Protein AF-A0AAE3RAA0-F1 (afdb_monomer_lite)

Secondary structure (DSSP, 8-state):
-PPP-PPP-GGG--TT-EEEESS-SSEEEEEEE-SSEEEEEEEETTTTEETT--TTS-EE-EEEEHHHHHHTEEEEE--PPPHHHHHHH-TTS-SEEEEESS----S----HHHHHT-GGGTT-TTTTSEEE-SSEEEEE-B-TTS-B---EEEE-TTSS-EEHHHHHHHHHHHHHTT--SPPPS-EEEEEEEEETTEEEEEEESSS-SS--SPP-

Sequence (216 aa):
MNKPVETVTLQTLELGGIYKTIYDSRPYRVLAFDEIEVLCDCSNTSLSYWKFVNPRARYYYYRMPTALFLDNVTFLKSQPLSETESNMYMPQLPLRACRHPTWTWTSETYSFNDILNHPALLDVKEAKTLVLPVPEIVIYPYGPKRGLRKPVTVQALDNKGFSWIELLWQAHLVQAAHIHQPQSPGVGIYRLGSEKRKASYYIEGYYDRAGFIPKE

Radius of gyration: 18.75 Å; chains: 1; bounding box: 52×34×55 Å

pLDDT: mean 89.69, std 10.29, range [40.56, 98.31]

Organism: NCBI:txid3048010

Foldseek 3Di:
DDDPQDQDDPVNDDQQWWKQFPPDRFIWGFHADDQQKTWTWTDDVVPRDTPPPDLAAWDWTDMDGRVNRRVTIGTDDHDHQDPVSCLSSVRVADQKALKDQADWQALDADDLVRLVPDPVCVPVPQQQPFRFQAQKAWEWEAAPVRDTDDIDIDGDPVSGGDGRNRVVNVNSVVHSVRDPDTGHGAKIWGFTTHHRSHTYIYIDGSADPVRSDDDD

Structure (mmCIF, N/CA/C/O backbone):
data_AF-A0AAE3RAA0-F1
#
_entry.id   AF-A0AAE3RAA0-F1
#
loop_
_atom_site.grou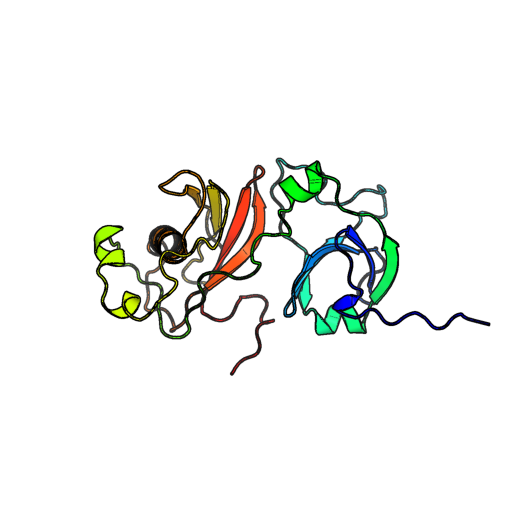p_PDB
_atom_site.id
_atom_site.type_symbol
_atom_site.label_atom_id
_atom_site.label_alt_id
_atom_site.label_comp_id
_atom_site.label_asym_id
_atom_site.label_entity_id
_atom_site.label_seq_id
_atom_site.pdbx_PDB_ins_code
_atom_site.Cartn_x
_atom_site.Cartn_y
_atom_site.Cartn_z
_atom_site.occupancy
_atom_site.B_iso_or_equiv
_atom_site.auth_seq_id
_atom_site.auth_comp_id
_atom_site.auth_asym_id
_atom_site.auth_atom_id
_atom_site.pdbx_PDB_model_num
ATOM 1 N N . MET A 1 1 ? -33.182 -12.279 25.545 1.00 40.56 1 MET A N 1
ATOM 2 C CA . MET A 1 1 ? -33.344 -12.080 24.089 1.00 40.56 1 MET A CA 1
ATOM 3 C C . MET A 1 1 ? -32.032 -11.531 23.560 1.00 40.56 1 MET A C 1
ATOM 5 O O . MET A 1 1 ? -31.651 -10.443 23.973 1.00 40.56 1 MET A O 1
ATOM 9 N N . ASN A 1 2 ? -31.304 -12.295 22.745 1.00 46.69 2 ASN A N 1
ATOM 10 C CA . ASN A 1 2 ? -30.091 -11.790 22.102 1.00 46.69 2 ASN A CA 1
ATOM 11 C C . ASN A 1 2 ? -30.523 -10.815 21.006 1.00 46.69 2 ASN A C 1
ATOM 13 O O . ASN A 1 2 ? -31.319 -11.190 20.146 1.00 46.69 2 ASN A O 1
ATOM 17 N N . LYS A 1 3 ? -30.047 -9.566 21.064 1.00 40.78 3 LYS A N 1
ATOM 18 C CA . LYS A 1 3 ? -30.185 -8.647 19.929 1.00 40.78 3 LYS A CA 1
ATOM 19 C C . LYS A 1 3 ? -29.582 -9.335 18.695 1.00 40.78 3 LYS A C 1
ATOM 21 O O . LYS A 1 3 ? -28.540 -9.979 18.851 1.00 40.78 3 LYS A O 1
ATOM 26 N N . PRO A 1 4 ? -30.212 -9.240 17.512 1.00 53.44 4 PRO A N 1
ATOM 27 C CA . PRO A 1 4 ? -29.582 -9.710 16.287 1.00 53.44 4 PRO A CA 1
ATOM 28 C C . PRO A 1 4 ? -28.210 -9.043 16.179 1.00 53.44 4 PRO A C 1
ATOM 30 O O . PRO A 1 4 ? -28.094 -7.830 16.359 1.00 53.44 4 PRO A O 1
ATOM 33 N N . VAL A 1 5 ? -27.170 -9.855 15.989 1.00 66.56 5 VAL A N 1
ATOM 34 C CA . VAL A 1 5 ? -25.828 -9.344 15.718 1.00 66.56 5 VAL A CA 1
ATOM 35 C C . VAL A 1 5 ? -25.927 -8.639 14.377 1.00 66.56 5 VAL A C 1
ATOM 37 O O . VAL A 1 5 ? -26.253 -9.267 13.373 1.00 66.56 5 VAL A O 1
ATOM 40 N N . GLU A 1 6 ? -25.745 -7.326 14.390 1.00 74.81 6 GLU A N 1
ATOM 41 C CA . GLU A 1 6 ? -25.807 -6.513 13.186 1.00 74.81 6 GLU A CA 1
ATOM 42 C C . GLU A 1 6 ? -24.720 -6.988 12.218 1.00 74.81 6 GLU A C 1
ATOM 44 O O . GLU A 1 6 ? -23.539 -7.058 12.571 1.00 74.81 6 GLU A O 1
ATOM 49 N N . THR A 1 7 ? -25.135 -7.406 11.023 1.00 87.00 7 THR A N 1
ATOM 50 C CA . THR A 1 7 ? -24.221 -7.888 9.990 1.00 87.00 7 THR A CA 1
ATOM 51 C C . THR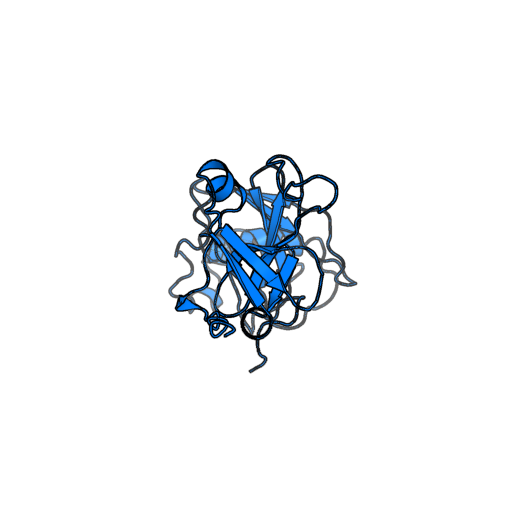 A 1 7 ? -23.388 -6.719 9.483 1.00 87.00 7 THR A C 1
ATOM 53 O O . THR A 1 7 ? -23.933 -5.721 9.014 1.00 87.00 7 THR A O 1
ATOM 56 N N . VAL A 1 8 ? -22.063 -6.841 9.562 1.00 92.00 8 VAL A N 1
ATOM 57 C CA . VAL A 1 8 ? -21.148 -5.824 9.039 1.00 92.00 8 VAL A CA 1
ATOM 58 C C . VAL A 1 8 ? -21.067 -5.977 7.521 1.00 92.00 8 VAL A C 1
ATOM 60 O O . VAL A 1 8 ? -20.770 -7.051 7.010 1.00 92.00 8 VAL A O 1
ATOM 63 N N . THR A 1 9 ? -21.317 -4.892 6.799 1.00 95.00 9 THR A N 1
ATOM 64 C CA . THR A 1 9 ? -21.176 -4.784 5.341 1.00 95.00 9 THR A CA 1
ATOM 65 C C . THR A 1 9 ? -20.036 -3.830 4.989 1.00 95.00 9 THR A C 1
ATOM 67 O O . THR A 1 9 ? -19.509 -3.145 5.865 1.00 95.00 9 THR A O 1
ATOM 70 N N . LEU A 1 10 ? -19.670 -3.731 3.707 1.00 94.81 10 LEU A N 1
ATOM 71 C CA . LEU A 1 10 ? -18.662 -2.764 3.260 1.00 94.81 10 LEU A CA 1
ATOM 72 C C . LEU A 1 10 ? -19.083 -1.314 3.564 1.00 94.81 10 LEU A C 1
ATOM 74 O O . LEU A 1 10 ? -18.248 -0.495 3.927 1.00 94.81 10 LEU A O 1
ATOM 78 N N . GLN A 1 11 ? -20.379 -1.005 3.464 1.00 94.88 11 GLN A N 1
ATOM 79 C CA . GLN A 1 11 ? -20.933 0.328 3.723 1.00 94.88 11 GLN A CA 1
ATOM 80 C C . GLN A 1 11 ? -20.929 0.694 5.212 1.00 94.88 11 GLN A C 1
ATOM 82 O O . GLN A 1 11 ? -20.919 1.874 5.550 1.00 94.88 11 GLN A O 1
ATOM 87 N N . THR A 1 12 ? -20.947 -0.307 6.093 1.00 95.19 12 THR A N 1
ATOM 88 C CA . THR A 1 12 ? -20.935 -0.126 7.552 1.00 95.19 12 THR A CA 1
ATOM 89 C C . THR A 1 12 ? -19.566 -0.437 8.167 1.00 95.19 12 THR A C 1
ATOM 91 O O . THR A 1 12 ? -19.434 -0.471 9.390 1.00 95.19 12 THR A O 1
ATOM 94 N N . LEU A 1 13 ? -18.552 -0.736 7.349 1.00 96.56 13 LEU A N 1
ATOM 95 C CA . LEU A 1 13 ? -17.184 -0.957 7.803 1.00 96.56 13 LEU A CA 1
ATOM 96 C C . LEU A 1 13 ? -16.543 0.397 8.136 1.00 96.56 13 LEU A C 1
ATOM 98 O O . LEU A 1 13 ? -16.548 1.315 7.320 1.00 96.56 13 LEU A O 1
ATOM 102 N N . GLU A 1 14 ? -15.987 0.530 9.339 1.00 96.44 14 GLU A N 1
ATOM 103 C CA . GLU A 1 14 ? -15.478 1.808 9.844 1.00 96.44 14 GLU A CA 1
ATOM 104 C C . GLU A 1 14 ? -13.947 1.834 9.893 1.00 96.44 14 GLU A C 1
ATOM 106 O O . GLU A 1 14 ? -13.312 0.944 10.466 1.00 96.44 14 GLU A O 1
ATOM 111 N N . LEU A 1 15 ? -13.337 2.915 9.391 1.00 97.06 15 LEU A N 1
ATOM 112 C CA . LEU A 1 15 ? -11.928 3.208 9.667 1.00 97.06 15 LEU A CA 1
ATOM 113 C C . LEU A 1 15 ? -11.728 3.455 11.168 1.00 97.06 15 LEU A C 1
ATOM 115 O O . LEU A 1 15 ? -12.366 4.315 11.771 1.00 97.06 15 LEU A O 1
ATOM 119 N N . GLY A 1 16 ? -10.816 2.700 11.779 1.00 96.12 16 GLY A N 1
ATOM 120 C CA . GLY A 1 16 ? -10.611 2.681 13.225 1.00 96.12 16 GLY A CA 1
ATOM 121 C C . GLY A 1 16 ? -11.627 1.828 13.996 1.00 96.12 16 GLY A C 1
ATOM 122 O O . GLY A 1 16 ? -11.476 1.661 15.207 1.00 96.12 16 GLY A O 1
ATOM 123 N N . GLY A 1 17 ? -12.628 1.245 13.330 1.00 96.62 17 GLY A N 1
ATOM 124 C CA . GLY A 1 17 ? -13.561 0.312 13.952 1.00 96.62 17 GLY A CA 1
ATOM 125 C C . GLY A 1 17 ? -12.833 -0.901 14.533 1.00 96.62 17 GLY A C 1
ATOM 126 O O . GLY A 1 17 ? -11.859 -1.397 13.953 1.00 96.62 17 GLY A O 1
ATOM 127 N N . ILE A 1 18 ? -13.288 -1.367 15.698 1.00 95.81 18 ILE A N 1
ATOM 128 C CA . ILE A 1 18 ? -12.727 -2.535 16.377 1.00 95.81 18 ILE A CA 1
ATOM 129 C C . ILE A 1 18 ? -13.681 -3.710 16.238 1.00 95.81 18 ILE A C 1
ATOM 131 O O . ILE A 1 18 ? -14.842 -3.633 16.644 1.00 95.81 18 ILE A O 1
ATOM 135 N N . TYR A 1 19 ? -13.151 -4.823 15.745 1.00 95.38 19 TYR A N 1
ATOM 136 C CA . TYR A 1 19 ? -13.902 -6.022 15.412 1.00 95.38 19 TYR A CA 1
ATOM 137 C C . TYR A 1 19 ? -13.301 -7.244 16.099 1.00 95.38 19 TYR A C 1
ATOM 139 O O . TYR A 1 19 ? -12.083 -7.375 16.233 1.00 95.38 19 TYR A O 1
ATOM 147 N N . LYS A 1 20 ? -14.158 -8.169 16.520 1.00 94.56 20 LYS A N 1
ATOM 148 C CA . LYS A 1 20 ? -13.750 -9.529 16.874 1.00 94.56 20 LYS A CA 1
ATOM 149 C C . LYS A 1 20 ? -13.903 -10.403 15.639 1.00 94.56 20 LYS A C 1
ATOM 151 O O . LYS A 1 20 ? -14.963 -10.372 15.025 1.00 94.56 20 LYS A O 1
ATOM 156 N N . THR A 1 21 ? -12.871 -11.167 15.299 1.00 92.00 21 THR A N 1
ATOM 157 C CA . THR A 1 21 ? -12.939 -12.173 14.228 1.00 92.00 21 THR A CA 1
ATOM 158 C C . THR A 1 21 ? -13.144 -13.560 14.837 1.00 92.00 21 THR A C 1
ATOM 160 O O . THR A 1 21 ? -12.920 -13.752 16.035 1.00 92.00 21 THR A O 1
ATOM 163 N N . ILE A 1 22 ? -13.532 -14.546 14.027 1.00 92.12 22 ILE A N 1
ATOM 164 C CA . ILE A 1 22 ? -13.550 -15.953 14.466 1.00 92.12 22 ILE A CA 1
ATOM 165 C C . ILE A 1 22 ? -12.156 -16.605 14.468 1.00 92.12 22 ILE A C 1
ATOM 167 O O . ILE A 1 22 ? -11.979 -17.666 15.060 1.00 92.12 22 ILE A O 1
ATOM 171 N N . TYR A 1 23 ? -11.175 -15.998 13.792 1.00 87.19 23 TYR A N 1
ATOM 172 C CA . TYR A 1 23 ? -9.863 -16.602 13.529 1.00 87.19 23 TYR A CA 1
ATOM 173 C C . TYR A 1 23 ? -8.870 -16.432 14.678 1.00 87.19 23 TYR A C 1
ATOM 175 O O . TYR A 1 23 ? -7.917 -17.198 14.802 1.00 87.19 23 TYR A O 1
ATOM 183 N N . ASP A 1 24 ? -9.069 -15.408 15.501 1.00 87.88 24 ASP A N 1
ATOM 184 C CA . ASP A 1 24 ? -8.192 -15.065 16.611 1.00 87.88 24 ASP A CA 1
ATOM 185 C C . ASP A 1 24 ? -9.036 -14.422 17.718 1.00 87.88 24 ASP A C 1
ATOM 187 O O . ASP A 1 24 ? -9.975 -13.666 17.464 1.00 87.88 24 ASP A O 1
ATOM 191 N N . SER A 1 25 ? -8.722 -14.748 18.971 1.00 88.19 25 SER A N 1
ATOM 192 C CA . SER A 1 25 ? -9.455 -14.247 20.135 1.00 88.19 25 SER A CA 1
ATOM 193 C C . SER A 1 25 ? -9.230 -12.753 20.391 1.00 88.19 25 SER A C 1
ATOM 195 O O . SER A 1 25 ? -10.013 -12.131 21.116 1.00 88.19 25 SER A O 1
ATOM 197 N N . ARG A 1 26 ? -8.175 -12.173 19.811 1.00 91.75 26 ARG A N 1
ATOM 198 C CA . ARG A 1 26 ? -7.805 -10.766 19.953 1.00 91.75 26 ARG A CA 1
ATOM 199 C C . ARG A 1 26 ? -8.634 -9.888 19.005 1.00 91.75 26 ARG A C 1
ATOM 201 O O . ARG A 1 26 ? -8.909 -10.284 17.873 1.00 91.75 26 ARG A O 1
ATOM 208 N N . PRO A 1 27 ? -9.019 -8.675 19.431 1.00 93.19 27 PRO A N 1
ATOM 209 C CA . PRO A 1 27 ? -9.691 -7.728 18.554 1.00 93.19 27 PRO A CA 1
ATOM 210 C C . PRO A 1 27 ? -8.747 -7.148 17.492 1.00 93.19 27 PRO A C 1
ATOM 212 O O . PRO A 1 27 ? -7.565 -6.890 17.748 1.00 93.19 27 PRO A O 1
ATOM 215 N N . TYR A 1 28 ? -9.315 -6.875 16.321 1.00 94.69 28 TYR A N 1
ATOM 216 C CA . TYR A 1 28 ? -8.669 -6.227 15.187 1.00 94.69 28 TYR A CA 1
ATOM 217 C C . TYR A 1 28 ? -9.196 -4.809 15.032 1.00 94.69 28 TYR A C 1
ATOM 219 O O . TYR A 1 28 ? -10.398 -4.582 15.161 1.00 94.69 28 TYR A O 1
ATOM 227 N N . ARG A 1 29 ? -8.310 -3.865 14.727 1.00 95.56 29 ARG A N 1
ATOM 228 C CA . ARG A 1 29 ? -8.680 -2.499 14.352 1.00 95.56 29 ARG A CA 1
ATOM 229 C C . ARG A 1 29 ? -8.443 -2.310 12.869 1.00 95.56 29 ARG A C 1
ATOM 231 O O . ARG A 1 29 ? -7.332 -2.546 12.397 1.00 95.56 29 ARG A O 1
ATOM 238 N N . VAL A 1 30 ? -9.475 -1.876 12.159 1.00 97.31 30 VAL A N 1
ATOM 239 C CA . VAL A 1 30 ? -9.402 -1.587 10.725 1.00 97.31 30 VAL A CA 1
ATOM 240 C C . VAL A 1 30 ? -8.617 -0.298 10.520 1.00 97.31 30 VAL A C 1
ATOM 242 O O . VAL A 1 30 ? -8.933 0.729 11.118 1.00 97.31 30 VAL A O 1
ATOM 245 N N . LEU A 1 31 ? -7.572 -0.354 9.700 1.00 97.00 31 LEU A N 1
ATOM 246 C CA . LEU A 1 31 ? -6.677 0.774 9.441 1.00 97.00 31 LEU A CA 1
ATOM 247 C C . LEU A 1 31 ? -6.829 1.341 8.038 1.00 97.00 31 LEU A C 1
ATOM 249 O O . LEU A 1 31 ? -6.623 2.532 7.866 1.00 97.00 31 LEU A O 1
ATOM 253 N N . ALA A 1 32 ? -7.161 0.506 7.060 1.00 97.31 32 ALA A N 1
ATOM 254 C CA . ALA A 1 32 ? -7.504 0.883 5.693 1.00 97.31 32 ALA A CA 1
ATOM 255 C C . ALA A 1 32 ? -8.263 -0.285 5.060 1.00 97.31 32 ALA A C 1
ATOM 257 O O . ALA A 1 32 ? -8.077 -1.426 5.484 1.00 97.31 32 ALA A O 1
ATOM 258 N N . PHE A 1 33 ? -9.104 -0.032 4.067 1.00 97.88 33 PHE A N 1
ATOM 259 C CA . PHE A 1 33 ? -9.802 -1.096 3.354 1.00 97.88 33 PHE A CA 1
ATOM 260 C C . PHE A 1 33 ? -10.349 -0.603 2.023 1.00 97.88 33 PHE A C 1
ATOM 262 O O . PHE A 1 33 ? -10.468 0.599 1.791 1.00 97.88 33 PHE A O 1
ATOM 269 N N . ASP A 1 34 ? -10.721 -1.563 1.194 1.00 97.25 34 ASP A N 1
ATOM 270 C CA . ASP A 1 34 ? -11.491 -1.374 -0.023 1.00 97.25 34 ASP A CA 1
ATOM 271 C C . ASP A 1 34 ? -12.309 -2.645 -0.317 1.00 97.25 34 ASP A C 1
ATOM 273 O O . ASP A 1 34 ? -12.505 -3.494 0.557 1.00 97.25 34 ASP A O 1
ATOM 277 N N . GLU A 1 35 ? -12.831 -2.784 -1.531 1.00 96.75 35 GLU A N 1
ATOM 278 C CA . GLU A 1 35 ? -13.649 -3.926 -1.939 1.00 96.75 35 GLU A CA 1
ATOM 279 C C . GLU A 1 35 ? -12.898 -5.268 -1.983 1.00 96.75 35 GLU A C 1
ATOM 281 O O . GLU A 1 35 ? -13.539 -6.318 -1.932 1.00 96.75 35 GLU A O 1
ATOM 286 N N . ILE A 1 36 ? -11.563 -5.259 -2.059 1.00 97.00 36 ILE A N 1
ATOM 287 C CA . ILE A 1 36 ? -10.748 -6.475 -2.196 1.00 97.00 36 ILE A CA 1
ATOM 288 C C . ILE A 1 36 ? -10.179 -6.901 -0.851 1.00 97.00 36 ILE A C 1
ATOM 290 O O . ILE A 1 36 ? -10.211 -8.090 -0.522 1.00 97.00 36 ILE A O 1
ATOM 294 N N . GLU A 1 37 ? -9.647 -5.964 -0.069 1.00 97.38 37 GLU A N 1
ATOM 295 C CA . GLU A 1 37 ? -8.984 -6.303 1.187 1.00 97.38 37 GLU A CA 1
ATOM 296 C C . GLU A 1 37 ? -9.165 -5.289 2.318 1.00 97.38 37 GLU A C 1
ATOM 298 O O . GLU A 1 37 ? -9.360 -4.091 2.114 1.00 97.38 37 GLU A O 1
ATOM 303 N N . VAL A 1 38 ? -9.002 -5.798 3.540 1.00 97.75 38 VAL A N 1
ATOM 304 C CA . VAL A 1 38 ? -8.977 -5.027 4.783 1.00 97.75 38 VAL A CA 1
ATOM 305 C C . VAL A 1 38 ? -7.584 -5.127 5.394 1.00 97.75 38 VAL A C 1
ATOM 307 O O . VAL A 1 38 ? -7.066 -6.225 5.623 1.00 97.75 38 VAL A O 1
ATOM 310 N N . LEU A 1 39 ? -6.983 -3.974 5.680 1.00 97.31 39 LEU A N 1
ATOM 311 C CA . LEU A 1 39 ? -5.724 -3.838 6.402 1.00 97.31 39 LEU A CA 1
ATOM 312 C C . LEU A 1 39 ? -6.008 -3.540 7.872 1.00 97.31 39 LEU A C 1
ATOM 314 O O . LEU A 1 39 ? -6.635 -2.533 8.205 1.00 97.31 39 LEU A O 1
ATOM 318 N N . CYS A 1 40 ? -5.509 -4.394 8.758 1.00 95.56 40 CYS A N 1
ATOM 319 C CA . CYS A 1 40 ? -5.789 -4.338 10.187 1.00 95.56 40 CYS A CA 1
ATOM 320 C C . CYS A 1 40 ? -4.517 -4.293 11.038 1.00 95.56 40 CYS A C 1
ATOM 322 O O . CYS A 1 40 ? -3.462 -4.823 10.672 1.00 95.56 40 CYS A O 1
ATOM 324 N N . ASP A 1 41 ? -4.664 -3.738 12.238 1.00 93.62 41 ASP A N 1
ATOM 325 C CA . ASP A 1 41 ? -3.822 -4.058 13.390 1.00 93.62 41 ASP A CA 1
ATOM 326 C C . ASP A 1 41 ? -4.553 -5.060 14.293 1.00 93.62 41 ASP A C 1
ATOM 328 O O . ASP A 1 41 ? -5.780 -5.110 14.325 1.00 93.62 41 ASP A O 1
ATOM 332 N N . CYS A 1 42 ? -3.804 -5.850 15.049 1.00 90.81 42 CYS A N 1
ATOM 333 C CA . CYS A 1 42 ? -4.316 -6.786 16.038 1.00 90.81 42 CYS A CA 1
ATOM 334 C C . CYS A 1 42 ? -3.829 -6.345 17.416 1.00 90.81 42 CYS A C 1
ATOM 336 O O . CYS A 1 42 ? -2.626 -6.152 17.610 1.00 90.81 42 CYS A O 1
ATOM 338 N N . SER A 1 43 ? -4.731 -6.239 18.393 1.00 87.75 43 SER A N 1
ATOM 339 C CA . SER A 1 43 ? -4.333 -5.804 19.733 1.00 87.75 43 SER A CA 1
ATOM 340 C C . SER A 1 43 ? -3.362 -6.792 20.381 1.00 87.75 43 SER A C 1
ATOM 342 O O . SER A 1 43 ? -3.398 -8.003 20.133 1.00 87.75 43 SER A O 1
ATOM 344 N N . ASN A 1 44 ? -2.479 -6.275 21.234 1.00 78.69 44 ASN A N 1
ATOM 345 C CA . ASN A 1 44 ? -1.741 -7.104 22.170 1.00 78.69 44 ASN A CA 1
ATOM 346 C C . ASN A 1 44 ? -2.536 -7.200 23.478 1.00 78.69 44 ASN A C 1
ATOM 348 O O . ASN A 1 44 ? -2.538 -6.270 24.284 1.00 78.69 44 ASN A O 1
ATOM 352 N N . THR A 1 45 ? -3.235 -8.318 23.678 1.00 67.00 45 THR A N 1
ATOM 353 C CA . THR A 1 45 ? -4.165 -8.517 24.800 1.00 67.00 45 THR A CA 1
ATOM 354 C C . THR A 1 45 ? -3.511 -8.490 26.176 1.00 67.00 45 THR A C 1
ATOM 356 O O . THR A 1 45 ? -4.195 -8.171 27.140 1.00 67.00 45 THR A O 1
ATOM 359 N N . SER A 1 46 ? -2.211 -8.767 26.295 1.00 64.69 46 SER A N 1
ATOM 360 C CA . SER A 1 46 ? -1.511 -8.691 27.585 1.00 64.69 46 SER A CA 1
ATOM 361 C C . SER A 1 46 ? -1.139 -7.265 27.998 1.00 64.69 46 SER A C 1
ATOM 363 O O . SER A 1 46 ? -0.879 -7.029 29.174 1.00 64.69 46 SER A O 1
ATOM 365 N N . LEU A 1 47 ? -1.104 -6.317 27.055 1.00 57.34 47 LEU A N 1
ATOM 366 C CA . LEU A 1 47 ? -0.558 -4.972 27.278 1.00 57.34 47 LEU A CA 1
ATOM 367 C C . LEU A 1 47 ? -1.514 -3.840 26.864 1.00 57.34 47 LEU A C 1
ATOM 369 O O . LEU A 1 47 ? -1.155 -2.670 26.961 1.00 57.34 47 LEU A O 1
ATOM 373 N N . SER A 1 48 ? -2.730 -4.176 26.418 1.00 69.69 48 SER A N 1
ATOM 374 C CA . SER A 1 48 ? -3.799 -3.225 26.073 1.00 69.69 48 SER A CA 1
ATOM 375 C C . SER A 1 48 ? -3.389 -2.136 25.068 1.00 69.69 48 SER A C 1
ATOM 377 O O . SER A 1 48 ? -3.911 -1.023 25.114 1.00 69.69 48 SER A O 1
ATOM 379 N N . TYR A 1 49 ? -2.480 -2.451 24.138 1.00 79.19 49 TYR A N 1
ATOM 380 C CA . TYR A 1 49 ? -2.053 -1.542 23.070 1.00 79.19 49 TYR A CA 1
ATOM 381 C C . TYR A 1 49 ? -2.147 -2.177 21.673 1.00 79.19 49 TYR A C 1
ATOM 383 O O . TYR A 1 49 ? -2.129 -3.401 21.514 1.00 79.19 49 TYR A O 1
ATOM 391 N N . TRP A 1 50 ? -2.224 -1.323 20.651 1.00 86.38 50 TRP A N 1
ATOM 392 C CA . TRP A 1 50 ? -2.151 -1.677 19.227 1.00 86.38 50 TRP A CA 1
ATOM 393 C C . TRP A 1 50 ? -0.696 -1.911 18.803 1.00 86.38 50 TRP A C 1
ATOM 395 O O . TRP A 1 50 ? 0.186 -1.161 19.222 1.00 86.38 50 TRP A O 1
ATOM 405 N N . LYS A 1 51 ? -0.382 -2.940 18.006 1.00 81.75 51 LYS A N 1
ATOM 406 C CA . LYS A 1 51 ? 1.029 -3.249 17.698 1.00 81.75 51 LYS A CA 1
ATOM 407 C C . LYS A 1 51 ? 1.720 -2.113 16.949 1.00 81.75 51 LYS A C 1
ATOM 409 O O . LYS A 1 51 ? 2.928 -1.936 17.108 1.00 81.75 51 LYS A O 1
ATOM 414 N N . PHE A 1 52 ? 0.981 -1.325 16.176 1.00 83.31 52 PHE A N 1
ATOM 415 C CA . PHE A 1 52 ? 1.526 -0.266 15.331 1.00 83.31 52 PHE A CA 1
ATOM 416 C C . PHE A 1 52 ? 1.518 1.116 16.007 1.00 83.31 52 PHE A C 1
ATOM 418 O O . PHE A 1 52 ? 1.313 2.134 15.361 1.00 83.31 52 PHE A O 1
ATOM 425 N N . VAL A 1 53 ? 1.798 1.186 17.312 1.00 80.56 53 VAL A N 1
ATOM 426 C CA . VAL A 1 53 ? 1.845 2.455 18.073 1.00 80.56 53 VAL A CA 1
ATOM 427 C C . VAL A 1 53 ? 3.052 3.348 17.770 1.00 80.56 53 VAL A C 1
ATOM 429 O O . VAL A 1 53 ? 3.018 4.540 18.067 1.00 80.56 53 VAL A O 1
ATOM 432 N N . ASN A 1 54 ? 4.142 2.801 17.221 1.00 83.56 54 ASN A N 1
ATOM 433 C CA . ASN A 1 54 ? 5.362 3.571 16.977 1.00 83.56 54 ASN A CA 1
ATOM 434 C C . ASN A 1 54 ? 5.459 4.026 15.507 1.00 83.56 54 ASN A C 1
ATOM 436 O O . ASN A 1 54 ? 5.822 3.214 14.653 1.00 83.56 54 ASN A O 1
ATOM 440 N N . PRO A 1 55 ? 5.281 5.327 15.202 1.00 77.12 55 PRO A N 1
ATOM 441 C CA . PRO A 1 55 ? 5.349 5.851 13.832 1.00 77.12 55 PRO A CA 1
ATOM 442 C C . PRO A 1 55 ? 6.728 5.734 13.180 1.00 77.12 55 PRO A C 1
ATOM 444 O O . PRO A 1 55 ? 6.861 5.894 11.968 1.00 77.12 55 PRO A O 1
ATOM 447 N N . ARG A 1 56 ? 7.784 5.510 13.967 1.00 82.38 56 ARG A N 1
ATOM 448 C CA . ARG A 1 56 ? 9.147 5.325 13.450 1.00 82.38 56 ARG A CA 1
ATOM 449 C C . ARG A 1 56 ? 9.484 3.860 13.194 1.00 82.38 56 ARG A C 1
ATOM 451 O O . ARG A 1 56 ? 10.481 3.592 12.527 1.00 82.38 56 ARG A O 1
ATOM 458 N N . ALA A 1 57 ? 8.695 2.930 13.729 1.00 86.75 57 ALA A N 1
ATOM 459 C CA . ALA A 1 57 ? 8.914 1.512 13.510 1.00 86.75 57 ALA A CA 1
ATOM 460 C C . ALA A 1 57 ? 8.528 1.119 12.080 1.00 86.75 57 ALA A C 1
ATOM 462 O O . ALA A 1 57 ? 7.723 1.776 11.422 1.00 86.75 57 ALA A O 1
ATOM 463 N N . ARG A 1 58 ? 9.118 0.021 11.613 1.00 91.56 58 ARG A N 1
ATOM 464 C CA . ARG A 1 58 ? 8.642 -0.683 10.428 1.00 91.56 58 ARG A CA 1
ATOM 465 C C . ARG A 1 58 ? 7.557 -1.658 10.854 1.00 91.56 58 ARG A C 1
ATOM 467 O O . ARG A 1 58 ? 7.783 -2.449 11.770 1.00 91.56 58 ARG A O 1
ATOM 474 N N . TYR A 1 59 ? 6.439 -1.655 10.147 1.00 91.25 59 TYR A N 1
ATOM 475 C CA . TYR A 1 59 ? 5.396 -2.655 10.321 1.00 91.25 59 TYR A CA 1
ATOM 476 C C . TYR A 1 59 ? 4.741 -3.004 8.991 1.00 91.25 59 TYR A C 1
ATOM 478 O O . TYR A 1 59 ? 4.739 -2.205 8.055 1.00 91.25 59 TYR A O 1
ATOM 486 N N . TYR A 1 60 ? 4.190 -4.213 8.934 1.00 93.69 60 TYR A N 1
ATOM 487 C CA . TYR A 1 60 ? 3.385 -4.706 7.826 1.00 93.69 60 TYR A CA 1
ATOM 488 C C . TYR A 1 60 ? 1.982 -4.959 8.346 1.00 93.69 60 TYR A C 1
ATOM 490 O O . TYR A 1 60 ? 1.826 -5.511 9.439 1.00 93.69 60 TYR A O 1
ATOM 498 N N . TYR A 1 61 ? 0.980 -4.543 7.584 1.00 94.88 61 TYR A N 1
ATOM 499 C CA . TYR A 1 61 ? -0.404 -4.732 7.990 1.00 94.88 61 TYR A CA 1
ATOM 500 C C . TYR A 1 61 ? -0.762 -6.216 8.015 1.00 94.88 61 TYR A C 1
ATOM 502 O O . TYR A 1 61 ? -0.318 -6.987 7.160 1.00 94.88 61 TYR A O 1
ATOM 510 N N . TYR A 1 62 ? -1.615 -6.608 8.963 1.00 93.81 62 TYR A N 1
ATOM 511 C CA . TYR A 1 62 ? -2.404 -7.817 8.762 1.00 93.81 62 TYR A CA 1
ATOM 512 C C . TYR A 1 62 ? -3.406 -7.537 7.650 1.00 93.81 62 TYR A C 1
ATOM 514 O O . TYR A 1 62 ? -3.968 -6.447 7.596 1.00 93.81 62 TYR A O 1
ATOM 522 N N . ARG A 1 63 ? -3.610 -8.503 6.759 1.00 94.81 63 ARG A N 1
ATOM 523 C CA . ARG A 1 63 ? -4.451 -8.344 5.571 1.00 94.81 63 ARG A CA 1
ATOM 524 C C . ARG A 1 63 ? -5.425 -9.500 5.494 1.00 94.81 63 ARG A C 1
ATOM 526 O O . ARG A 1 63 ? -5.033 -10.630 5.788 1.00 94.81 63 ARG A O 1
ATOM 533 N N . MET A 1 64 ? -6.653 -9.229 5.085 1.00 95.50 64 MET A N 1
ATOM 534 C CA . MET A 1 64 ? -7.677 -10.246 4.848 1.00 95.50 64 MET A CA 1
ATOM 535 C C . MET A 1 64 ? -8.500 -9.859 3.616 1.00 95.50 64 MET A C 1
ATOM 537 O O . MET A 1 64 ? -8.684 -8.660 3.399 1.00 95.50 64 MET A O 1
ATOM 541 N N . PRO A 1 65 ? -9.029 -10.823 2.840 1.00 96.69 65 PRO A N 1
ATOM 542 C CA . PRO A 1 65 ? -10.030 -10.518 1.825 1.00 96.69 65 PRO A CA 1
ATOM 543 C C . PRO A 1 65 ? -11.233 -9.830 2.472 1.00 96.69 65 PRO A C 1
ATOM 545 O O . PRO A 1 65 ? -11.695 -10.279 3.524 1.00 96.69 65 PRO A O 1
ATOM 548 N N . THR A 1 66 ? -11.768 -8.783 1.847 1.00 97.19 66 THR A N 1
ATOM 549 C CA . THR A 1 66 ? -12.889 -8.016 2.410 1.00 97.19 66 THR A CA 1
ATOM 550 C C . THR A 1 66 ? -14.118 -8.882 2.633 1.00 97.19 66 THR A C 1
ATOM 552 O O . THR A 1 66 ? -14.663 -8.874 3.732 1.00 97.19 66 THR A O 1
ATOM 555 N N . ALA A 1 67 ? -14.500 -9.701 1.650 1.00 96.12 67 ALA A N 1
ATOM 556 C CA . ALA A 1 67 ? -15.621 -10.631 1.795 1.00 96.12 67 ALA A CA 1
ATOM 557 C C . ALA A 1 67 ? -15.435 -11.565 3.005 1.00 96.12 67 ALA A C 1
ATOM 559 O O . ALA A 1 67 ? -16.304 -11.656 3.867 1.00 96.12 67 ALA A O 1
ATOM 560 N N . LEU A 1 68 ? -14.248 -12.170 3.128 1.00 95.44 68 LEU A N 1
ATOM 561 C CA . LEU A 1 68 ? -13.934 -13.067 4.238 1.00 95.44 68 LEU A CA 1
ATOM 562 C C . LEU A 1 68 ? -13.978 -12.344 5.589 1.00 95.44 68 LEU A C 1
ATOM 564 O O . LEU A 1 68 ? -14.468 -12.906 6.565 1.00 95.44 68 LEU A O 1
ATOM 568 N N . PHE A 1 69 ? -13.465 -11.114 5.659 1.00 96.50 69 PHE A N 1
ATOM 569 C CA . PHE A 1 69 ? -13.512 -10.313 6.878 1.00 96.50 69 PHE A CA 1
ATOM 570 C C . PHE A 1 69 ? -14.961 -10.037 7.289 1.00 96.50 69 PHE A C 1
ATOM 572 O O . PHE A 1 69 ? -15.326 -10.343 8.418 1.00 96.50 69 PHE A O 1
ATOM 579 N N . LEU A 1 70 ? -15.790 -9.524 6.375 1.00 96.69 70 LEU A N 1
ATOM 580 C CA . LEU A 1 70 ? -17.181 -9.146 6.646 1.00 96.69 70 LEU A CA 1
ATOM 581 C C . LEU A 1 70 ? -18.044 -10.332 7.102 1.00 96.69 70 LEU A C 1
ATOM 583 O O . LEU A 1 70 ? -18.803 -10.198 8.060 1.00 96.69 70 LEU A O 1
ATOM 587 N N . ASP A 1 71 ? -17.856 -11.507 6.498 1.00 95.69 71 ASP A N 1
ATOM 588 C CA . ASP A 1 71 ? -18.600 -12.724 6.847 1.00 95.69 71 ASP A CA 1
ATOM 589 C C . ASP A 1 71 ? -18.281 -13.254 8.256 1.00 95.69 71 ASP A C 1
ATOM 591 O O . ASP A 1 71 ? -19.034 -14.049 8.820 1.00 95.69 71 ASP A O 1
ATOM 595 N N . ASN A 1 72 ? -17.147 -12.846 8.833 1.00 95.81 72 ASN A N 1
ATOM 596 C CA . ASN A 1 72 ? -16.556 -13.509 9.995 1.00 95.81 72 ASN A CA 1
ATOM 597 C C . ASN A 1 72 ? -16.225 -12.553 11.147 1.00 95.81 72 ASN A C 1
ATOM 599 O O . ASN A 1 72 ? -15.395 -12.880 12.007 1.00 95.81 72 ASN A O 1
ATOM 603 N N . VAL A 1 73 ? -16.864 -11.379 11.181 1.00 95.44 73 VAL A N 1
ATOM 604 C CA . VAL A 1 73 ? -16.626 -10.354 12.203 1.00 95.44 73 VAL A CA 1
ATOM 605 C C . VAL A 1 73 ? -17.860 -9.975 13.002 1.00 95.44 73 VAL A C 1
ATOM 607 O O . VAL A 1 73 ? -19.000 -10.044 12.557 1.00 95.44 73 VAL A O 1
ATOM 610 N N . THR A 1 74 ? -17.606 -9.503 14.216 1.00 95.06 74 THR A N 1
ATOM 611 C CA . THR A 1 74 ? -18.579 -8.792 15.044 1.00 95.06 74 THR A CA 1
ATOM 612 C C . THR A 1 74 ? -17.991 -7.447 15.439 1.00 95.06 74 THR A C 1
ATOM 614 O O . THR A 1 74 ? -16.896 -7.392 16.009 1.00 95.06 74 THR A O 1
ATOM 617 N N . PHE A 1 75 ? -18.707 -6.363 15.143 1.00 95.56 75 PHE A N 1
ATOM 618 C CA . PHE A 1 75 ? -18.328 -5.026 15.590 1.00 95.56 75 PHE A CA 1
ATOM 619 C C . PHE A 1 75 ? -18.392 -4.934 17.117 1.00 95.56 75 PHE A C 1
ATOM 621 O O . PHE A 1 75 ? -19.361 -5.372 17.737 1.00 95.56 75 PHE A O 1
ATOM 628 N N . LEU A 1 76 ? -17.346 -4.382 17.731 1.00 94.12 76 LEU A N 1
ATOM 629 C CA . LEU A 1 76 ? -17.272 -4.205 19.181 1.00 94.12 76 LEU A CA 1
ATOM 630 C C . LEU A 1 76 ? -17.512 -2.753 19.580 1.00 94.12 76 LEU A C 1
ATOM 632 O O . LEU A 1 76 ? -18.312 -2.484 20.473 1.00 94.12 76 LEU A O 1
ATOM 636 N N . LYS A 1 77 ? -16.765 -1.828 18.970 1.00 94.75 77 LYS A N 1
ATOM 637 C CA . LYS A 1 77 ? -16.864 -0.388 19.224 1.00 94.75 77 LYS A CA 1
ATOM 638 C C . LYS A 1 77 ? -16.132 0.410 18.151 1.00 94.75 77 LYS A C 1
ATOM 640 O O . LYS A 1 77 ? -15.166 -0.078 17.560 1.00 94.75 77 LYS A O 1
ATOM 645 N N . SER A 1 78 ? -16.529 1.667 17.995 1.00 95.44 78 SER A N 1
ATOM 646 C CA . SER A 1 78 ? -15.799 2.625 17.171 1.00 95.44 78 SER A CA 1
ATOM 647 C C . SER A 1 78 ? -14.587 3.163 17.939 1.00 95.44 78 SER A C 1
ATOM 649 O O . SER A 1 78 ? -14.689 3.523 19.116 1.00 95.44 78 SER A O 1
ATOM 651 N N . GLN A 1 79 ? -13.425 3.198 17.288 1.00 94.88 79 GLN A N 1
ATOM 652 C CA . GLN A 1 79 ? -12.242 3.919 17.760 1.00 94.88 79 GLN A CA 1
ATOM 653 C C . GLN A 1 79 ? -11.576 4.615 16.563 1.00 94.88 79 GLN A C 1
ATOM 655 O O . GLN A 1 79 ? -10.534 4.145 16.085 1.00 94.88 79 GLN A O 1
ATOM 660 N N . PRO A 1 80 ? -12.158 5.723 16.064 1.00 94.69 80 PRO A N 1
ATOM 661 C CA . PRO A 1 80 ? -11.665 6.415 14.878 1.00 94.69 80 PRO A CA 1
ATOM 662 C C . PRO A 1 80 ? -10.165 6.702 14.951 1.00 94.69 80 PRO A C 1
ATOM 664 O O . PRO A 1 80 ? -9.602 6.886 16.035 1.00 94.69 80 PRO A O 1
ATOM 667 N N . LEU A 1 81 ? -9.504 6.706 13.796 1.00 93.38 81 LEU A N 1
ATOM 668 C CA . LEU A 1 81 ? -8.093 7.068 13.721 1.00 93.38 81 LEU A CA 1
ATOM 669 C C . LEU A 1 81 ? -7.924 8.537 14.126 1.00 93.38 81 LEU A C 1
ATOM 671 O O . LEU A 1 81 ? -8.577 9.422 13.573 1.00 93.38 81 LEU A O 1
ATOM 675 N N . SER A 1 82 ? -7.034 8.802 15.081 1.00 92.62 82 SER A N 1
ATOM 676 C CA . SER A 1 82 ? -6.585 10.172 15.352 1.00 92.62 82 SER A CA 1
ATOM 677 C C . SER A 1 82 ? -5.879 10.761 14.127 1.00 92.62 82 SER A C 1
ATOM 679 O O . SER A 1 82 ? -5.406 10.024 13.267 1.00 92.62 82 SER A O 1
ATOM 681 N N . GLU A 1 83 ? -5.726 12.082 14.054 1.00 92.38 83 GLU A N 1
ATOM 682 C CA . GLU A 1 83 ? -4.981 12.728 12.962 1.00 92.38 83 GLU A CA 1
ATOM 683 C C . GLU A 1 83 ? -3.552 12.173 12.825 1.00 92.38 83 GLU A C 1
ATOM 685 O O . GLU A 1 83 ? -3.090 11.867 11.727 1.00 92.38 83 GLU A O 1
ATOM 690 N N . THR A 1 84 ? -2.873 11.951 13.953 1.00 89.50 84 THR A N 1
ATOM 691 C CA . THR A 1 84 ? -1.544 11.325 13.990 1.00 89.50 84 THR A CA 1
ATOM 692 C C . THR A 1 84 ? -1.561 9.917 13.395 1.00 89.50 84 THR A C 1
ATOM 694 O O . THR A 1 84 ? -0.663 9.561 12.634 1.00 89.50 84 THR A O 1
ATOM 697 N N . GLU A 1 85 ? -2.573 9.112 13.726 1.00 91.19 85 GLU A N 1
ATOM 698 C CA . GLU A 1 85 ? -2.737 7.762 13.180 1.00 91.19 85 GLU A CA 1
ATOM 699 C C . GLU A 1 85 ? -3.091 7.794 11.693 1.00 91.19 85 GLU A C 1
ATOM 701 O O . GLU A 1 85 ? -2.501 7.047 10.920 1.00 91.19 85 GLU A O 1
ATOM 706 N N . SER A 1 86 ? -3.979 8.690 11.268 1.00 92.38 86 SER A N 1
ATOM 707 C CA . SER A 1 86 ? -4.335 8.886 9.861 1.00 92.38 86 SER A CA 1
ATOM 708 C C . SER A 1 86 ? -3.118 9.291 9.030 1.00 92.38 86 SER A C 1
ATOM 710 O O . SER A 1 86 ? -2.874 8.705 7.981 1.00 92.38 86 SER A O 1
ATOM 712 N N . ASN A 1 87 ? -2.279 10.200 9.529 1.00 89.31 87 ASN A N 1
ATOM 713 C CA . ASN A 1 87 ? -1.025 10.581 8.872 1.00 89.31 87 ASN A CA 1
ATOM 714 C C . ASN A 1 87 ? 0.013 9.447 8.858 1.00 89.31 87 ASN A C 1
ATOM 716 O O . ASN A 1 87 ? 0.857 9.381 7.968 1.00 89.31 87 ASN A O 1
ATOM 720 N N . MET A 1 88 ? -0.032 8.554 9.845 1.00 89.31 88 MET A N 1
ATOM 721 C CA . MET A 1 88 ? 0.898 7.434 9.970 1.00 89.31 88 MET A CA 1
ATOM 722 C C . MET A 1 88 ? 0.509 6.244 9.084 1.00 89.31 88 MET A C 1
ATOM 724 O O . MET A 1 88 ? 1.373 5.671 8.415 1.00 89.31 88 MET A O 1
ATOM 728 N N . TYR A 1 89 ? -0.767 5.857 9.099 1.00 91.50 89 TYR A N 1
ATOM 729 C CA . TYR A 1 89 ? -1.291 4.725 8.340 1.00 91.50 89 TYR A CA 1
ATOM 730 C C . TYR A 1 89 ? -1.618 5.101 6.896 1.00 91.50 89 TYR A C 1
ATOM 732 O O . TYR A 1 89 ? -1.479 4.265 6.005 1.00 91.50 89 TYR A O 1
ATOM 740 N N . MET A 1 90 ? -1.978 6.365 6.666 1.00 93.62 90 MET A N 1
ATOM 741 C CA . MET A 1 90 ? -2.375 6.923 5.376 1.00 93.62 90 MET A CA 1
ATOM 742 C C . MET A 1 90 ? -3.478 6.088 4.694 1.00 93.62 90 MET A C 1
ATOM 744 O O . MET A 1 90 ? -3.253 5.582 3.590 1.00 93.62 90 MET A O 1
ATOM 748 N N . PRO A 1 91 ? -4.650 5.916 5.344 1.00 95.38 91 PRO A N 1
ATOM 749 C CA . PRO A 1 91 ? -5.752 5.092 4.834 1.00 95.38 91 PRO A CA 1
ATOM 750 C C . PRO A 1 91 ? -6.273 5.523 3.462 1.00 95.38 91 PRO A C 1
ATOM 752 O O . PRO A 1 91 ? -6.836 4.714 2.739 1.00 95.38 91 PRO A O 1
ATOM 755 N N . GLN A 1 92 ? -6.089 6.795 3.111 1.00 94.75 92 GLN A N 1
ATOM 756 C CA . GLN A 1 92 ? -6.509 7.381 1.843 1.00 94.75 92 GLN A CA 1
ATOM 757 C C . GLN A 1 92 ? -5.647 6.952 0.651 1.00 94.75 92 GLN A C 1
ATOM 759 O O . GLN A 1 92 ? -6.009 7.224 -0.491 1.00 94.75 92 GLN A O 1
ATOM 764 N N . LEU A 1 93 ? -4.469 6.364 0.891 1.00 96.00 93 LEU A N 1
ATOM 765 C CA . LEU A 1 93 ? -3.602 5.925 -0.194 1.00 96.00 93 LEU A CA 1
ATOM 766 C C . LEU A 1 93 ? -4.108 4.604 -0.783 1.00 96.00 93 LEU A C 1
ATOM 768 O O . LEU A 1 93 ? -4.518 3.722 -0.029 1.00 96.00 93 LEU A O 1
ATOM 772 N N . PRO A 1 94 ? -4.020 4.421 -2.111 1.00 95.81 94 PRO A N 1
ATOM 773 C CA . PRO A 1 94 ? -4.464 3.200 -2.758 1.00 95.81 94 PRO A CA 1
ATOM 774 C C . PRO A 1 94 ? -3.719 1.988 -2.204 1.00 95.81 94 PRO A C 1
ATOM 776 O O . PRO A 1 94 ? -2.491 2.003 -2.022 1.00 95.81 94 PRO A O 1
ATOM 779 N N . LEU A 1 95 ? -4.473 0.912 -1.982 1.00 97.19 95 LEU A N 1
ATOM 780 C CA . LEU A 1 95 ? -3.922 -0.371 -1.559 1.00 97.19 95 LEU A CA 1
ATOM 781 C C . LEU A 1 95 ? -3.230 -1.102 -2.717 1.00 97.19 95 LEU A C 1
ATOM 783 O O . LEU A 1 95 ? -2.337 -1.924 -2.502 1.00 97.19 95 LEU A O 1
ATOM 787 N N . ARG A 1 96 ? -3.611 -0.762 -3.952 1.00 95.69 96 ARG A N 1
ATOM 788 C CA . ARG A 1 96 ? -3.098 -1.304 -5.212 1.00 95.69 96 ARG A CA 1
ATOM 789 C C . ARG A 1 96 ? -2.934 -0.163 -6.208 1.00 95.69 96 ARG A C 1
ATOM 791 O O . ARG A 1 96 ? -3.879 0.579 -6.446 1.00 95.69 96 ARG A O 1
ATOM 798 N N . ALA A 1 97 ? -1.751 -0.027 -6.791 1.00 94.06 97 ALA A N 1
ATOM 799 C CA . ALA A 1 97 ? -1.425 1.021 -7.750 1.00 94.06 97 ALA A CA 1
ATOM 800 C C . ALA A 1 97 ? -0.671 0.443 -8.953 1.00 94.06 97 ALA A C 1
ATOM 802 O O . ALA A 1 97 ? -0.020 -0.599 -8.851 1.00 94.06 97 ALA A O 1
ATOM 803 N N . CYS A 1 98 ? -0.756 1.137 -10.090 1.00 92.56 98 CYS A N 1
ATOM 804 C CA . CYS A 1 98 ? 0.009 0.840 -11.307 1.00 92.56 98 CYS A CA 1
ATOM 805 C C . CYS A 1 98 ? -0.047 -0.624 -11.762 1.00 92.56 98 CYS A C 1
ATOM 807 O O . CYS A 1 98 ? 0.972 -1.218 -12.110 1.00 92.56 98 CYS A O 1
ATOM 809 N N . ARG A 1 99 ? -1.247 -1.217 -11.731 1.00 92.69 99 ARG A N 1
ATOM 810 C CA . ARG A 1 99 ? -1.469 -2.584 -12.201 1.00 92.69 99 ARG A CA 1
ATOM 811 C C . ARG A 1 99 ? -1.697 -2.596 -13.706 1.00 92.69 99 ARG A C 1
ATOM 813 O O . ARG A 1 99 ? -2.566 -1.879 -14.190 1.00 92.69 99 ARG A O 1
ATOM 820 N N . HIS A 1 100 ? -0.960 -3.439 -14.423 1.00 91.06 100 HIS A N 1
ATOM 821 C CA . HIS A 1 100 ? -1.165 -3.640 -15.856 1.00 91.06 100 HIS A CA 1
ATOM 822 C C . HIS A 1 100 ? -0.958 -5.116 -16.228 1.00 91.06 100 HIS A C 1
ATOM 824 O O . HIS A 1 100 ? 0.082 -5.670 -15.871 1.00 91.06 100 HIS A O 1
ATOM 830 N N . PRO A 1 101 ? -1.907 -5.777 -16.920 1.00 90.88 101 PRO A N 1
ATOM 831 C CA . PRO A 1 101 ? -1.891 -7.234 -17.103 1.00 90.88 101 PRO A CA 1
ATOM 832 C C . PRO A 1 101 ? -0.839 -7.735 -18.101 1.00 90.88 101 PRO A C 1
ATOM 834 O O . PRO A 1 101 ? -0.353 -8.852 -17.966 1.00 90.88 101 PRO A O 1
ATOM 837 N N . THR A 1 102 ? -0.466 -6.922 -19.092 1.00 89.75 102 THR A N 1
ATOM 838 C CA . THR A 1 102 ? 0.451 -7.340 -20.173 1.00 89.75 102 THR A CA 1
ATOM 839 C C . THR A 1 102 ? 1.867 -6.784 -20.054 1.00 89.75 102 THR A C 1
ATOM 841 O O . THR A 1 102 ? 2.768 -7.236 -20.757 1.00 89.75 102 THR A O 1
ATOM 844 N N . TRP A 1 103 ? 2.089 -5.803 -19.180 1.00 89.62 103 TRP A N 1
ATOM 845 C CA . TRP A 1 103 ? 3.418 -5.225 -18.988 1.00 89.62 103 TRP A CA 1
ATOM 846 C C . TRP A 1 103 ? 4.275 -6.169 -18.169 1.00 89.62 103 TRP A C 1
ATOM 848 O O . TRP A 1 103 ? 3.746 -6.956 -17.399 1.00 89.62 103 TRP A O 1
ATOM 858 N N . THR A 1 104 ? 5.591 -6.095 -18.309 1.00 92.06 104 THR A N 1
ATOM 859 C CA . THR A 1 104 ? 6.498 -7.038 -17.653 1.00 92.06 104 THR A CA 1
ATOM 860 C C . THR A 1 104 ? 7.654 -6.274 -17.034 1.00 92.06 104 THR A C 1
ATOM 862 O O . THR A 1 104 ? 8.217 -5.390 -17.675 1.00 92.06 104 THR A O 1
ATOM 865 N N . TRP A 1 105 ? 8.031 -6.617 -15.803 1.00 93.25 105 TRP A N 1
ATOM 866 C CA . TRP A 1 105 ? 9.259 -6.091 -15.216 1.00 93.25 105 TRP A CA 1
ATOM 867 C C . TRP A 1 105 ? 10.475 -6.630 -15.977 1.00 93.25 105 TRP A C 1
ATOM 869 O O . TRP A 1 105 ? 10.573 -7.834 -16.221 1.00 93.25 105 TRP A O 1
ATOM 879 N N . THR A 1 106 ? 11.426 -5.763 -16.317 1.00 91.19 106 THR A N 1
ATOM 880 C CA . THR A 1 106 ? 12.637 -6.140 -17.066 1.00 91.19 106 THR A CA 1
ATOM 881 C C . THR A 1 106 ? 13.903 -5.743 -16.312 1.00 91.19 106 THR A C 1
ATOM 883 O O . THR A 1 106 ? 13.860 -4.969 -15.358 1.00 91.19 106 THR A O 1
ATOM 886 N N . SER A 1 107 ? 15.045 -6.299 -16.717 1.00 90.81 107 SER A N 1
ATOM 887 C CA . SER A 1 107 ? 16.363 -5.885 -16.217 1.00 90.81 107 SER A CA 1
ATOM 888 C C . SER A 1 107 ? 16.913 -4.645 -16.927 1.00 90.81 107 SER A C 1
ATOM 890 O O . SER A 1 107 ? 17.980 -4.159 -16.561 1.00 90.81 107 SER A O 1
ATOM 892 N N . GLU A 1 108 ? 16.238 -4.160 -17.970 1.00 87.56 108 GLU A N 1
ATOM 893 C CA . GLU A 1 108 ? 16.670 -2.978 -18.709 1.00 87.56 108 GLU A CA 1
ATOM 894 C C . GLU A 1 108 ? 16.430 -1.724 -17.874 1.00 87.56 108 GLU A C 1
ATOM 896 O O . GLU A 1 108 ? 15.423 -1.605 -17.185 1.00 87.56 108 GLU A O 1
ATOM 901 N N . THR A 1 109 ? 17.349 -0.768 -17.924 1.00 82.75 109 THR A N 1
ATOM 902 C CA . THR A 1 109 ? 17.185 0.523 -17.251 1.00 82.75 109 THR A CA 1
ATOM 903 C C . THR A 1 109 ? 16.851 1.592 -18.276 1.00 82.75 109 THR A C 1
ATOM 905 O O . THR A 1 109 ? 17.559 1.720 -19.272 1.00 82.75 109 THR A O 1
ATOM 908 N N . TYR A 1 110 ? 15.827 2.391 -17.995 1.00 82.62 110 TYR A N 1
ATOM 909 C CA . TYR A 1 110 ? 15.361 3.464 -18.869 1.00 82.62 110 TYR A CA 1
ATOM 910 C C . TYR A 1 110 ? 15.469 4.809 -18.151 1.00 82.62 110 TYR A C 1
ATOM 912 O O . TYR A 1 110 ? 15.235 4.897 -16.937 1.00 82.62 110 TYR A O 1
ATOM 920 N N . SER A 1 111 ? 15.780 5.875 -18.889 1.00 85.81 111 SER A N 1
ATOM 921 C CA . SER A 1 111 ? 15.567 7.227 -18.380 1.00 85.81 111 SER A CA 1
ATOM 922 C C . SER A 1 111 ? 14.067 7.522 -18.291 1.00 85.81 111 SER A C 1
ATOM 924 O O . SER A 1 111 ? 13.242 6.891 -18.956 1.00 85.81 111 SER A O 1
ATOM 926 N N . PHE A 1 112 ? 13.693 8.516 -17.486 1.00 82.81 112 PHE A N 1
ATOM 927 C CA . PHE A 1 112 ? 12.293 8.932 -17.403 1.00 82.81 112 PHE A CA 1
ATOM 928 C C . PHE A 1 112 ? 11.742 9.392 -18.764 1.00 82.81 112 PHE A C 1
ATOM 930 O O . PHE A 1 112 ? 10.593 9.109 -19.092 1.00 82.81 112 PHE A O 1
ATOM 937 N N . ASN A 1 113 ? 12.575 10.042 -19.585 1.00 83.62 113 ASN A N 1
ATOM 938 C CA . ASN A 1 113 ? 12.198 10.469 -20.933 1.00 83.62 113 ASN A CA 1
ATOM 939 C C . ASN A 1 113 ? 11.978 9.282 -21.877 1.00 83.62 113 ASN A C 1
ATOM 941 O O . ASN A 1 113 ? 11.064 9.336 -22.698 1.00 83.62 113 ASN A O 1
ATOM 945 N N . ASP A 1 114 ? 12.771 8.216 -21.758 1.00 83.06 114 ASP A N 1
ATOM 946 C CA . ASP A 1 114 ? 12.573 7.001 -22.560 1.00 83.06 114 ASP A CA 1
ATOM 947 C C . ASP A 1 114 ? 11.216 6.378 -22.247 1.00 83.06 114 ASP A C 1
ATOM 949 O O . ASP A 1 114 ? 10.477 5.998 -23.153 1.00 83.06 114 ASP A O 1
ATOM 953 N N . ILE A 1 115 ? 10.860 6.347 -20.959 1.00 79.88 115 ILE A N 1
ATOM 954 C CA . ILE A 1 115 ? 9.557 5.862 -20.528 1.00 79.88 115 ILE A CA 1
ATOM 955 C C . ILE A 1 115 ? 8.459 6.772 -21.054 1.00 79.88 115 ILE A C 1
ATOM 957 O O . ILE A 1 115 ? 7.604 6.269 -21.759 1.00 79.88 115 ILE A O 1
ATOM 961 N N . LEU A 1 116 ? 8.492 8.085 -20.809 1.00 80.25 116 LEU A N 1
ATOM 962 C CA . LEU A 1 116 ? 7.444 9.015 -21.263 1.00 80.25 116 LEU A CA 1
ATOM 963 C C . LEU A 1 116 ? 7.137 8.939 -22.767 1.00 80.25 116 LEU A C 1
ATOM 965 O O . LEU A 1 116 ? 5.998 9.184 -23.160 1.00 80.25 116 LEU A O 1
ATOM 969 N N . ASN A 1 117 ? 8.136 8.616 -23.589 1.00 78.25 117 ASN A N 1
ATOM 970 C CA . ASN A 1 117 ? 7.996 8.497 -25.040 1.00 78.25 117 ASN A CA 1
ATOM 971 C C . ASN A 1 117 ? 7.701 7.062 -25.512 1.00 78.25 117 ASN A C 1
ATOM 973 O O . ASN A 1 117 ? 7.616 6.817 -26.716 1.00 78.25 117 ASN A O 1
ATOM 977 N N . HIS A 1 118 ? 7.553 6.104 -24.594 1.00 75.69 118 HIS A N 1
ATOM 978 C CA . HIS A 1 118 ? 7.312 4.711 -24.934 1.00 75.69 118 HIS A CA 1
ATOM 979 C C . HIS A 1 118 ? 5.921 4.546 -25.580 1.00 75.69 118 HIS A C 1
ATOM 981 O O . HIS A 1 118 ? 4.922 4.940 -24.976 1.00 75.69 118 HIS A O 1
ATOM 987 N N . PRO A 1 119 ? 5.798 3.906 -26.761 1.00 70.06 119 PRO A N 1
ATOM 988 C CA . PRO A 1 119 ? 4.523 3.797 -27.476 1.00 70.06 119 PRO A CA 1
ATOM 989 C C . PRO A 1 119 ? 3.394 3.171 -26.649 1.00 70.06 119 PRO A C 1
ATOM 991 O O . PRO A 1 119 ? 2.260 3.630 -26.716 1.00 70.06 119 PRO A O 1
ATOM 994 N N . ALA A 1 120 ? 3.711 2.186 -25.799 1.00 68.81 120 ALA A N 1
ATOM 995 C CA . ALA A 1 120 ? 2.731 1.538 -24.917 1.00 68.81 120 ALA A CA 1
ATOM 996 C C . ALA A 1 120 ? 2.109 2.473 -23.857 1.00 68.81 120 ALA A C 1
ATOM 998 O O . ALA A 1 120 ? 1.126 2.101 -23.225 1.00 68.81 120 ALA A O 1
ATOM 999 N N . LEU A 1 121 ? 2.668 3.669 -23.638 1.00 68.44 121 LEU A N 1
ATOM 1000 C CA . LEU A 1 121 ? 2.080 4.686 -22.762 1.00 68.44 121 LEU A CA 1
ATOM 1001 C C . LEU A 1 121 ? 1.120 5.632 -23.456 1.00 68.44 121 LEU A C 1
ATOM 1003 O O . LEU A 1 121 ? 0.351 6.300 -22.767 1.00 68.44 121 LEU A O 1
ATOM 1007 N N . LEU A 1 122 ? 1.147 5.697 -24.787 1.00 59.31 122 LEU A N 1
ATOM 1008 C CA . LEU A 1 122 ? 0.202 6.516 -25.545 1.00 59.31 122 LEU A CA 1
ATOM 1009 C C . LEU A 1 122 ? -1.243 6.032 -25.333 1.00 59.31 122 LEU A C 1
ATOM 1011 O O . LEU A 1 122 ? -2.170 6.837 -25.395 1.00 59.31 122 LEU A O 1
ATOM 1015 N N . ASP A 1 123 ? -1.414 4.754 -24.983 1.00 58.09 123 ASP A N 1
ATOM 1016 C CA . ASP A 1 123 ? -2.701 4.145 -24.636 1.00 58.09 123 ASP A CA 1
ATOM 1017 C C . ASP A 1 123 ? -3.129 4.388 -23.175 1.00 58.09 123 ASP A C 1
ATOM 1019 O O . ASP A 1 123 ? -4.294 4.189 -22.822 1.00 58.09 123 ASP A O 1
ATOM 1023 N N . VAL A 1 124 ? -2.230 4.870 -22.307 1.00 62.94 124 VAL A N 1
ATOM 1024 C CA . VAL A 1 124 ? -2.532 5.139 -20.895 1.00 62.94 124 VAL A CA 1
ATOM 1025 C C . VAL A 1 124 ? -2.958 6.600 -20.742 1.00 62.94 124 VAL A C 1
ATOM 1027 O O . VAL A 1 124 ? -2.165 7.472 -20.383 1.00 62.94 124 VAL A O 1
ATOM 1030 N N . LYS A 1 125 ? -4.249 6.879 -20.975 1.00 64.12 125 LYS A N 1
ATOM 1031 C CA . LYS A 1 125 ? -4.854 8.223 -20.803 1.00 64.12 125 LYS A CA 1
ATOM 1032 C C . LYS A 1 125 ? -4.581 8.860 -19.430 1.00 64.12 125 LYS A C 1
ATOM 1034 O O . LYS A 1 125 ? -4.623 10.078 -19.297 1.00 64.12 125 LYS A O 1
ATOM 1039 N N . GLU A 1 126 ? -4.269 8.045 -18.427 1.00 71.50 126 GLU A N 1
ATOM 1040 C CA . GLU A 1 126 ? -4.064 8.434 -17.029 1.00 71.50 126 GLU A CA 1
ATOM 1041 C C . GLU A 1 126 ? -2.587 8.455 -16.606 1.00 71.50 126 GLU A C 1
ATOM 1043 O O . GLU A 1 126 ? -2.294 8.615 -15.424 1.00 71.50 126 GLU A O 1
ATOM 1048 N N . ALA A 1 127 ? -1.633 8.318 -17.536 1.00 77.56 127 ALA A N 1
ATOM 1049 C CA . ALA A 1 127 ? -0.210 8.179 -17.205 1.00 77.56 127 ALA A CA 1
ATOM 1050 C C . ALA A 1 127 ? 0.310 9.311 -16.299 1.00 77.56 127 ALA A C 1
ATOM 1052 O O . ALA A 1 127 ? 1.118 9.075 -15.403 1.00 77.56 127 ALA A O 1
ATOM 1053 N N . LYS A 1 128 ? -0.188 10.537 -16.504 1.00 79.94 128 LYS A N 1
ATOM 1054 C CA . LYS A 1 128 ? 0.183 11.732 -15.726 1.00 79.94 128 LYS A CA 1
ATOM 1055 C C . LYS A 1 128 ? -0.726 11.997 -14.522 1.00 79.94 128 LYS A C 1
ATOM 1057 O O . LYS A 1 128 ? -0.470 12.936 -13.774 1.00 79.94 128 LYS A O 1
ATOM 1062 N N . THR A 1 129 ? -1.780 11.207 -14.330 1.00 85.75 129 THR A N 1
ATOM 1063 C CA . THR A 1 129 ? -2.692 11.357 -13.195 1.00 85.75 129 THR A CA 1
ATOM 1064 C C . THR A 1 129 ? -1.954 11.027 -11.905 1.00 85.75 129 THR A C 1
ATOM 1066 O O . THR A 1 129 ? -1.237 10.029 -11.824 1.00 85.75 129 THR A O 1
ATOM 1069 N N . LEU A 1 130 ? -2.128 11.877 -10.894 1.00 87.94 130 LEU A N 1
ATOM 1070 C CA . LEU A 1 130 ? -1.577 11.670 -9.561 1.00 87.94 130 LEU A CA 1
ATOM 1071 C C . LEU A 1 130 ? -2.250 10.454 -8.911 1.00 87.94 130 LEU A C 1
ATOM 1073 O O . LEU A 1 130 ? -3.463 10.462 -8.712 1.00 87.94 130 LEU A O 1
ATOM 1077 N N . VAL A 1 131 ? -1.470 9.428 -8.568 1.00 91.25 131 VAL A N 1
ATOM 1078 C CA . VAL A 1 131 ? -1.985 8.194 -7.939 1.00 91.25 131 VAL A CA 1
ATOM 1079 C C . VAL A 1 131 ? -1.543 8.042 -6.488 1.00 91.25 131 VAL A C 1
ATOM 1081 O O . VAL A 1 131 ? -2.219 7.380 -5.705 1.00 91.25 131 VAL A O 1
ATOM 1084 N N . LEU A 1 132 ? -0.428 8.670 -6.106 1.00 94.75 132 LEU A N 1
ATOM 1085 C CA . LEU A 1 132 ? 0.062 8.699 -4.730 1.00 94.75 132 LEU A CA 1
ATOM 1086 C C . LEU A 1 132 ? 0.413 10.138 -4.336 1.00 94.75 132 LEU A C 1
ATOM 1088 O O . LEU A 1 132 ? 1.516 10.584 -4.643 1.00 94.75 132 LEU A O 1
ATOM 1092 N N . PRO A 1 133 ? -0.474 10.871 -3.639 1.00 95.31 133 PRO A N 1
ATOM 1093 C CA . PRO A 1 133 ? -0.233 12.252 -3.207 1.00 95.31 133 PRO A CA 1
ATOM 1094 C C . PRO A 1 133 ? 0.695 12.323 -1.978 1.00 95.31 133 PRO A C 1
ATOM 1096 O O . PRO A 1 133 ? 0.333 12.873 -0.939 1.00 95.31 133 PRO A O 1
ATOM 1099 N N . VAL A 1 134 ? 1.873 11.701 -2.062 1.00 95.88 134 VAL A N 1
ATOM 1100 C CA . VAL A 1 134 ? 2.909 11.731 -1.022 1.00 95.88 134 VAL A CA 1
ATOM 1101 C C . VAL A 1 134 ? 4.291 11.917 -1.645 1.00 95.88 134 VAL A C 1
ATOM 1103 O O . VAL A 1 134 ? 4.579 11.287 -2.659 1.00 95.88 134 VAL A O 1
ATOM 1106 N N . PRO A 1 135 ? 5.179 12.714 -1.028 1.00 96.81 135 PRO A N 1
ATOM 1107 C CA . PRO A 1 135 ? 6.476 13.052 -1.613 1.00 96.81 135 PRO A CA 1
ATOM 1108 C C . PRO A 1 135 ? 7.433 11.862 -1.683 1.00 96.81 135 PRO A C 1
ATOM 1110 O O . PRO A 1 135 ? 8.342 11.849 -2.504 1.00 96.81 135 PRO A O 1
ATOM 1113 N N . GLU A 1 136 ? 7.267 10.875 -0.803 1.00 97.62 136 GLU A N 1
ATOM 1114 C CA . GLU A 1 136 ? 8.165 9.734 -0.700 1.00 97.62 136 GLU A CA 1
ATOM 1115 C C . GLU A 1 136 ? 7.409 8.478 -0.279 1.00 97.62 136 GLU A C 1
ATOM 1117 O O . GLU A 1 136 ? 6.502 8.522 0.558 1.00 97.62 136 GLU A O 1
ATOM 1122 N N . ILE A 1 137 ? 7.864 7.338 -0.789 1.00 97.81 137 ILE A N 1
ATOM 1123 C CA . ILE A 1 137 ? 7.421 6.013 -0.358 1.00 97.81 137 ILE A CA 1
ATOM 1124 C C . ILE A 1 137 ? 8.616 5.072 -0.233 1.00 97.81 137 ILE A C 1
ATOM 1126 O O . ILE A 1 137 ? 9.715 5.346 -0.716 1.00 97.81 137 ILE A O 1
ATOM 1130 N N . VAL A 1 138 ? 8.392 3.931 0.408 1.00 98.19 138 VAL A N 1
ATOM 1131 C CA . VAL A 1 138 ? 9.353 2.830 0.465 1.00 98.19 138 VAL A CA 1
ATOM 1132 C C . VAL A 1 138 ? 8.876 1.704 -0.444 1.00 98.19 138 VAL A C 1
ATOM 1134 O O . VAL A 1 138 ? 7.778 1.189 -0.264 1.00 98.19 138 VAL A O 1
ATOM 1137 N N . ILE A 1 139 ? 9.707 1.294 -1.394 1.00 98.31 139 ILE A N 1
ATOM 1138 C CA . ILE A 1 139 ? 9.424 0.209 -2.331 1.00 98.31 139 ILE A CA 1
ATOM 1139 C C . ILE A 1 139 ? 10.248 -1.022 -1.960 1.00 98.31 139 ILE A C 1
ATOM 1141 O O . ILE A 1 139 ? 11.463 -0.948 -1.778 1.00 98.31 139 ILE A O 1
ATOM 1145 N N . TYR A 1 140 ? 9.577 -2.165 -1.877 1.00 97.75 140 TYR A N 1
ATOM 1146 C CA . TYR A 1 140 ? 10.160 -3.482 -1.662 1.00 97.75 140 TYR A CA 1
ATOM 1147 C C . TYR A 1 140 ? 10.185 -4.262 -2.985 1.00 97.75 140 TYR A C 1
ATOM 1149 O O . TYR A 1 140 ? 9.142 -4.779 -3.400 1.00 97.75 140 TYR A O 1
ATOM 1157 N N . PRO A 1 141 ? 11.352 -4.387 -3.643 1.00 97.12 141 PRO A N 1
ATOM 1158 C CA . PRO A 1 141 ? 11.482 -5.269 -4.792 1.00 97.12 141 PRO A CA 1
ATOM 1159 C C . PRO A 1 141 ? 11.512 -6.740 -4.368 1.00 97.12 141 PRO A C 1
ATOM 1161 O O . PRO A 1 141 ? 11.718 -7.074 -3.194 1.00 97.12 141 PRO A O 1
ATOM 1164 N N . TYR A 1 142 ? 11.370 -7.636 -5.339 1.00 94.81 142 TYR A N 1
ATOM 1165 C CA . TYR A 1 142 ? 11.516 -9.077 -5.148 1.00 94.81 142 TYR A CA 1
ATOM 1166 C C . TYR A 1 142 ? 12.739 -9.630 -5.890 1.00 94.81 142 TYR A C 1
ATOM 1168 O O . TYR A 1 142 ? 13.180 -9.096 -6.902 1.00 94.81 142 TYR A O 1
ATOM 1176 N N . GLY A 1 143 ? 13.322 -10.713 -5.368 1.00 91.81 143 GLY A N 1
ATOM 1177 C CA . GLY A 1 143 ? 14.452 -11.409 -5.994 1.00 91.81 143 GLY A CA 1
ATOM 1178 C C . GLY A 1 143 ? 14.055 -12.611 -6.855 1.00 91.81 143 GLY A C 1
ATOM 1179 O O . GLY A 1 143 ? 12.879 -12.949 -6.928 1.00 91.81 143 GLY A O 1
ATOM 1180 N N . PRO A 1 144 ? 15.031 -13.371 -7.389 1.00 84.81 144 PRO A N 1
ATOM 1181 C CA . 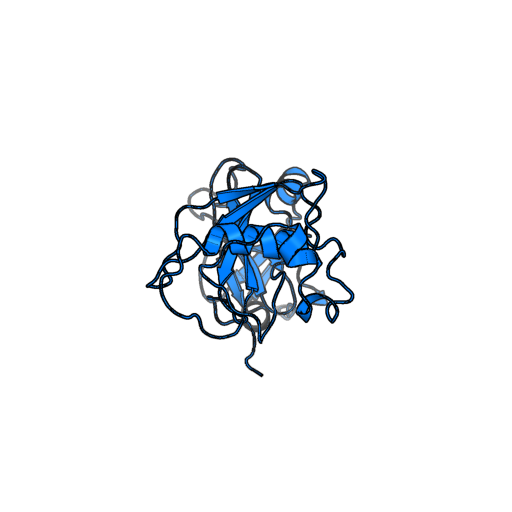PRO A 1 144 ? 14.773 -14.528 -8.258 1.00 84.81 144 PRO A CA 1
ATOM 1182 C C . PRO A 1 144 ? 13.854 -15.604 -7.658 1.00 84.81 144 PRO A C 1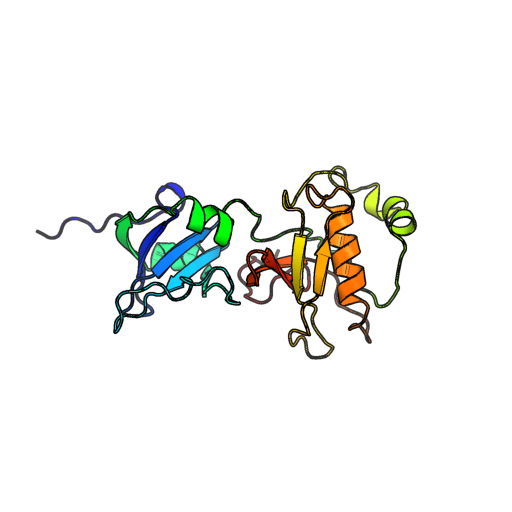
ATOM 1184 O O . PRO A 1 144 ? 13.084 -16.235 -8.366 1.00 84.81 144 PRO A O 1
ATOM 1187 N N . LYS A 1 145 ? 13.892 -15.793 -6.332 1.00 85.88 145 LYS A N 1
ATOM 1188 C CA . LYS A 1 145 ? 13.002 -16.717 -5.600 1.00 85.88 145 LYS A CA 1
ATOM 1189 C C . LYS A 1 145 ? 11.734 -16.035 -5.069 1.00 85.88 145 LYS A C 1
ATOM 1191 O O . LYS A 1 145 ? 11.175 -16.476 -4.071 1.00 85.88 145 LYS A O 1
ATOM 1196 N N . ARG A 1 146 ? 11.360 -14.886 -5.637 1.00 84.75 146 ARG A N 1
ATOM 1197 C CA . ARG A 1 146 ? 10.278 -13.987 -5.199 1.00 84.75 146 ARG A CA 1
ATOM 1198 C C . ARG A 1 146 ? 10.374 -13.478 -3.751 1.00 84.75 146 ARG A C 1
ATOM 1200 O O . ARG A 1 146 ? 9.540 -12.699 -3.319 1.00 84.75 146 ARG A O 1
ATOM 1207 N N . GLY A 1 147 ? 11.399 -13.819 -2.971 1.00 89.50 147 GLY A N 1
ATOM 1208 C CA . GLY A 1 147 ? 11.606 -13.220 -1.646 1.00 89.50 147 GLY A CA 1
ATOM 1209 C C . GLY A 1 147 ? 11.779 -11.698 -1.724 1.00 89.50 147 GLY A C 1
ATOM 1210 O O . GLY A 1 147 ? 12.424 -11.210 -2.656 1.00 89.50 147 GLY A O 1
ATOM 1211 N N . LEU A 1 148 ? 11.220 -10.963 -0.753 1.00 92.88 148 LEU A N 1
ATOM 1212 C CA . LEU A 1 148 ? 11.411 -9.512 -0.659 1.00 92.88 148 LEU A CA 1
ATOM 1213 C C . LEU A 1 148 ? 12.900 -9.184 -0.494 1.00 92.88 148 LEU A C 1
ATOM 1215 O O . LEU A 1 148 ? 13.645 -9.891 0.194 1.00 92.88 148 LEU A O 1
ATOM 1219 N N . ARG A 1 149 ? 13.334 -8.109 -1.144 1.00 95.69 149 ARG A N 1
ATOM 1220 C CA . ARG A 1 149 ? 14.700 -7.589 -1.092 1.00 95.69 149 ARG A CA 1
ATOM 1221 C C . ARG A 1 149 ? 14.770 -6.336 -0.234 1.00 95.69 149 ARG A C 1
ATOM 1223 O O . ARG A 1 149 ? 13.787 -5.918 0.376 1.00 95.69 149 ARG A O 1
ATOM 1230 N N . LYS A 1 150 ? 15.983 -5.791 -0.120 1.00 95.56 150 LYS A N 1
ATOM 1231 C CA . LYS A 1 150 ? 16.228 -4.578 0.655 1.00 95.56 150 LYS A CA 1
ATOM 1232 C C . LYS A 1 150 ? 15.336 -3.457 0.100 1.00 95.56 150 LYS A C 1
ATOM 1234 O O . LYS A 1 150 ? 15.371 -3.233 -1.107 1.00 95.56 150 LYS A O 1
ATOM 1239 N N . PRO A 1 151 ? 14.562 -2.774 0.953 1.00 97.25 151 PRO A N 1
ATOM 1240 C CA . PRO A 1 151 ? 13.703 -1.699 0.496 1.00 97.25 151 PRO A CA 1
ATOM 1241 C C . PRO A 1 151 ? 14.508 -0.491 0.019 1.00 97.25 151 PRO A C 1
ATOM 1243 O O . PRO A 1 151 ? 15.595 -0.208 0.535 1.00 97.25 151 PRO A O 1
ATOM 1246 N N . VAL A 1 152 ? 13.925 0.253 -0.916 1.00 97.81 152 VAL A N 1
ATOM 1247 C CA . VAL A 1 152 ? 14.456 1.510 -1.445 1.00 97.81 152 VAL A CA 1
ATOM 1248 C C . VAL A 1 152 ? 13.434 2.610 -1.192 1.00 97.81 152 VAL A C 1
ATOM 1250 O O . VAL A 1 152 ? 12.255 2.452 -1.492 1.00 97.81 152 VAL A O 1
ATOM 1253 N N . THR A 1 153 ? 13.867 3.724 -0.603 1.00 98.12 153 THR A N 1
ATOM 1254 C CA . THR A 1 153 ? 13.040 4.937 -0.564 1.00 98.12 153 THR A CA 1
ATOM 1255 C C . THR A 1 153 ? 13.126 5.612 -1.921 1.00 98.12 153 THR A C 1
ATOM 1257 O O . THR A 1 153 ? 14.232 5.878 -2.386 1.00 98.12 153 THR A O 1
ATOM 1260 N N . VAL A 1 154 ? 11.978 5.900 -2.521 1.00 97.69 154 VAL A N 1
ATOM 1261 C CA . VAL A 1 154 ? 11.879 6.699 -3.744 1.00 97.69 154 VAL A CA 1
ATOM 1262 C C . VAL A 1 154 ? 11.143 7.994 -3.438 1.00 97.69 154 VAL A C 1
ATOM 1264 O O . VAL A 1 154 ? 10.320 8.049 -2.519 1.00 97.69 154 VAL A O 1
ATOM 1267 N N . GLN A 1 155 ? 11.457 9.029 -4.205 1.00 97.94 155 GLN A N 1
ATOM 1268 C CA . GLN A 1 155 ? 10.948 10.380 -4.027 1.00 97.94 155 GLN A CA 1
ATOM 1269 C C . GLN A 1 155 ? 10.276 10.838 -5.318 1.00 97.94 155 GLN A C 1
ATOM 1271 O O . GLN A 1 155 ? 10.772 10.545 -6.408 1.00 97.94 155 GLN A O 1
ATOM 1276 N N . ALA A 1 156 ? 9.156 11.538 -5.177 1.00 96.69 156 ALA A N 1
ATOM 1277 C CA . ALA A 1 156 ? 8.467 12.157 -6.290 1.00 96.69 156 ALA A CA 1
ATOM 1278 C C . ALA A 1 156 ? 9.329 13.287 -6.878 1.00 96.69 156 ALA A C 1
ATOM 1280 O O . ALA A 1 156 ? 9.896 14.093 -6.137 1.00 96.69 156 ALA A O 1
ATOM 1281 N N . LEU A 1 157 ? 9.403 13.372 -8.202 1.00 93.88 157 LEU A N 1
ATOM 1282 C CA . LEU A 1 157 ? 10.162 14.357 -8.969 1.00 93.88 157 LEU A CA 1
ATOM 1283 C C . LEU A 1 157 ? 9.755 15.789 -8.616 1.00 93.88 157 LEU A C 1
ATOM 1285 O O . LEU A 1 157 ? 10.606 16.671 -8.535 1.00 93.88 157 LEU A O 1
ATOM 1289 N N . ASP A 1 158 ? 8.461 16.018 -8.389 1.00 92.75 158 ASP A N 1
ATOM 1290 C CA . ASP A 1 158 ? 7.912 17.324 -8.021 1.00 92.75 158 ASP A CA 1
ATOM 1291 C C . ASP A 1 158 ? 7.806 17.541 -6.503 1.00 92.75 158 ASP A C 1
ATOM 1293 O O . ASP A 1 158 ? 7.376 18.608 -6.055 1.00 92.75 158 ASP A O 1
ATOM 1297 N N . ASN A 1 159 ? 8.212 16.542 -5.711 1.00 93.81 159 ASN A N 1
ATOM 1298 C CA . ASN A 1 159 ? 8.135 16.536 -4.255 1.00 93.81 159 ASN A CA 1
ATOM 1299 C C . ASN A 1 159 ? 6.714 16.667 -3.672 1.00 93.81 159 ASN A C 1
ATOM 1301 O O . ASN A 1 159 ? 6.558 17.020 -2.502 1.00 93.81 159 ASN A O 1
ATOM 1305 N N . LYS A 1 160 ? 5.669 16.401 -4.462 1.00 93.62 160 LYS A N 1
ATOM 1306 C CA . LYS A 1 160 ? 4.261 16.477 -4.039 1.00 93.62 160 LYS A CA 1
ATOM 1307 C C . LYS A 1 160 ? 3.580 15.124 -4.129 1.00 93.62 160 LYS A C 1
ATOM 1309 O O . LYS A 1 160 ? 2.819 14.769 -3.229 1.00 93.62 160 LYS A O 1
ATOM 1314 N N . GLY A 1 161 ? 3.870 14.358 -5.174 1.00 95.88 161 GLY A N 1
ATOM 1315 C CA . GLY A 1 161 ? 3.392 12.992 -5.276 1.00 95.88 161 GLY A CA 1
ATOM 1316 C C . GLY A 1 161 ? 3.687 12.336 -6.607 1.00 95.88 161 GLY A C 1
ATOM 1317 O O . GLY A 1 161 ? 4.177 12.963 -7.534 1.00 95.88 161 GLY A O 1
ATOM 1318 N N . PHE A 1 162 ? 3.383 11.048 -6.689 1.00 96.38 162 PHE A N 1
ATOM 1319 C CA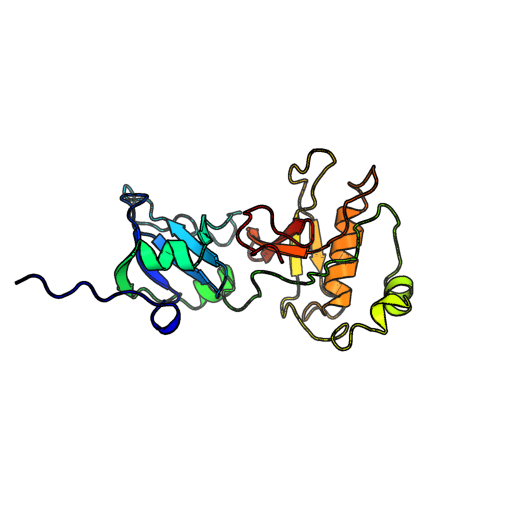 . PHE A 1 162 ? 3.704 10.249 -7.856 1.00 96.38 162 PHE A CA 1
ATOM 1320 C C . PHE A 1 162 ? 2.525 10.211 -8.817 1.00 96.38 162 PHE A C 1
ATOM 1322 O O . PHE A 1 162 ? 1.414 9.792 -8.456 1.00 96.38 162 PHE A O 1
ATOM 1329 N N . SER A 1 163 ? 2.791 10.587 -10.063 1.00 93.50 163 SER A N 1
ATOM 1330 C CA . SER A 1 163 ? 1.930 10.175 -11.170 1.00 93.50 163 SER A CA 1
ATOM 1331 C C . SER A 1 163 ? 2.016 8.663 -11.395 1.00 93.50 163 SER A C 1
ATOM 1333 O O . SER A 1 163 ? 2.967 8.012 -10.950 1.00 93.50 163 SER A O 1
ATOM 1335 N N . TRP A 1 164 ? 1.030 8.091 -12.090 1.00 91.69 164 TRP A N 1
ATOM 1336 C CA . TRP A 1 164 ? 1.035 6.666 -12.439 1.00 91.69 164 TRP A CA 1
ATOM 1337 C C . TRP A 1 164 ? 2.345 6.262 -13.126 1.00 91.69 164 TRP A C 1
ATOM 1339 O O . TRP A 1 164 ? 2.996 5.297 -12.724 1.00 91.69 164 TRP A O 1
ATOM 1349 N N . ILE A 1 165 ? 2.784 7.045 -14.115 1.00 90.31 165 ILE A N 1
ATOM 1350 C CA . ILE A 1 165 ? 3.980 6.709 -14.883 1.00 90.31 165 ILE A CA 1
ATOM 1351 C C . ILE A 1 165 ? 5.268 6.847 -14.092 1.00 90.31 165 ILE A C 1
ATOM 1353 O O . ILE A 1 165 ? 6.174 6.024 -14.191 1.00 90.31 165 ILE A O 1
ATOM 1357 N N . GLU A 1 166 ? 5.352 7.891 -13.287 1.00 93.75 166 GLU A N 1
ATOM 1358 C CA . GLU A 1 166 ? 6.513 8.142 -12.459 1.00 93.75 166 GLU A CA 1
ATOM 1359 C C . GLU A 1 166 ? 6.680 7.063 -11.395 1.00 93.75 166 GLU A C 1
ATOM 1361 O O . GLU A 1 166 ? 7.785 6.555 -11.205 1.00 93.75 166 GLU A O 1
ATOM 1366 N N . LEU A 1 167 ? 5.583 6.672 -10.741 1.00 95.38 167 LEU A N 1
ATOM 1367 C CA . LEU A 1 167 ? 5.602 5.589 -9.770 1.00 95.38 167 LEU A CA 1
ATOM 1368 C C . LEU A 1 167 ? 6.073 4.286 -10.418 1.00 95.38 167 LEU A C 1
ATOM 1370 O O . LEU A 1 167 ? 6.914 3.583 -9.856 1.00 95.38 167 LEU A O 1
ATOM 1374 N N . LEU A 1 168 ? 5.547 3.975 -11.603 1.00 93.12 168 LEU A N 1
ATOM 1375 C CA . LEU A 1 168 ? 5.896 2.762 -12.324 1.00 93.12 168 LEU A CA 1
ATOM 1376 C C . LEU A 1 168 ? 7.355 2.766 -12.797 1.00 93.12 168 LEU A C 1
ATOM 1378 O O . LEU A 1 168 ? 8.037 1.754 -12.659 1.00 93.12 168 LEU A O 1
ATOM 1382 N N . TRP A 1 169 ? 7.861 3.905 -13.274 1.00 93.38 169 TRP A N 1
ATOM 1383 C CA . TRP A 1 169 ? 9.271 4.086 -13.622 1.00 93.38 169 TRP A CA 1
ATOM 1384 C C . TRP A 1 169 ? 10.193 3.879 -12.418 1.00 93.38 169 TRP A C 1
ATOM 1386 O O . TRP A 1 169 ? 11.139 3.097 -12.492 1.00 93.38 169 TRP A O 1
ATOM 1396 N N . GLN A 1 170 ? 9.909 4.542 -11.295 1.00 95.94 170 GLN A N 1
ATOM 1397 C CA . GLN A 1 170 ? 10.697 4.407 -10.068 1.00 95.94 170 GLN A CA 1
ATOM 1398 C C . GLN A 1 170 ? 10.680 2.960 -9.560 1.00 95.94 170 GLN A C 1
ATOM 1400 O O . GLN A 1 170 ? 11.725 2.400 -9.227 1.00 95.94 170 GLN A O 1
ATOM 1405 N N . ALA A 1 171 ? 9.507 2.318 -9.557 1.00 96.38 171 ALA A N 1
ATOM 1406 C CA . ALA A 1 171 ? 9.371 0.908 -9.210 1.00 96.38 171 ALA A CA 1
ATOM 1407 C C . ALA A 1 171 ? 10.186 0.006 -10.149 1.00 96.38 171 ALA A C 1
ATOM 1409 O O . ALA A 1 171 ? 10.888 -0.892 -9.683 1.00 96.38 171 ALA A O 1
ATOM 1410 N N . HIS A 1 172 ? 10.152 0.281 -11.453 1.00 94.75 172 HIS A N 1
ATOM 1411 C CA . HIS A 1 172 ? 10.926 -0.447 -12.452 1.00 94.75 172 HIS A CA 1
ATOM 1412 C C . HIS A 1 172 ? 12.431 -0.331 -12.204 1.00 94.75 172 HIS A C 1
ATOM 1414 O O . HIS A 1 172 ? 13.108 -1.352 -12.136 1.00 94.75 172 HIS A O 1
ATOM 1420 N N . LEU A 1 173 ? 12.953 0.878 -11.969 1.00 94.56 173 LEU A N 1
ATOM 1421 C CA . LEU A 1 173 ? 14.369 1.076 -11.632 1.00 94.56 173 LEU A CA 1
ATOM 1422 C C . LEU A 1 173 ? 14.781 0.293 -10.378 1.00 94.56 173 LEU A C 1
ATOM 1424 O O . LEU A 1 173 ? 15.854 -0.310 -10.343 1.00 94.56 173 LEU A O 1
ATOM 1428 N N . VAL A 1 174 ? 13.918 0.272 -9.359 1.00 96.25 174 VAL A N 1
ATOM 1429 C CA . VAL A 1 174 ? 14.145 -0.487 -8.122 1.00 96.25 174 VAL A CA 1
ATOM 1430 C C . VAL A 1 174 ? 14.133 -2.001 -8.378 1.00 96.25 174 VAL A C 1
ATOM 1432 O O . VAL A 1 174 ? 14.949 -2.729 -7.812 1.00 96.25 174 VAL A O 1
ATOM 1435 N N . GLN A 1 175 ? 13.236 -2.495 -9.233 1.00 96.00 175 GLN A N 1
ATOM 1436 C CA . GLN A 1 175 ? 13.083 -3.923 -9.519 1.00 96.00 175 GLN A CA 1
ATOM 1437 C C . GLN A 1 175 ? 14.124 -4.460 -10.516 1.00 96.00 175 GLN A C 1
ATOM 1439 O O . GLN A 1 175 ? 14.560 -5.605 -10.367 1.00 96.00 175 GLN A O 1
ATOM 1444 N N . ALA A 1 176 ? 14.561 -3.657 -11.489 1.00 94.25 176 ALA A N 1
ATOM 1445 C CA . ALA A 1 176 ? 15.476 -4.062 -12.559 1.00 94.25 176 ALA A CA 1
ATOM 1446 C C . ALA A 1 176 ? 16.794 -4.646 -12.022 1.00 94.25 176 ALA A C 1
ATOM 1448 O O . ALA A 1 176 ? 17.277 -5.661 -12.524 1.00 94.25 176 ALA A O 1
ATOM 1449 N N . ALA A 1 177 ? 17.313 -4.094 -10.919 1.00 92.56 177 ALA A N 1
ATOM 1450 C CA . ALA A 1 177 ? 18.521 -4.577 -10.241 1.00 92.56 177 ALA A CA 1
ATOM 1451 C C . ALA A 1 177 ? 18.405 -6.009 -9.670 1.00 92.56 177 ALA A C 1
ATOM 1453 O O . ALA A 1 177 ? 19.402 -6.601 -9.248 1.00 92.56 177 ALA A O 1
ATOM 1454 N N . HIS A 1 178 ? 17.195 -6.569 -9.616 1.00 93.88 178 HIS A N 1
ATOM 1455 C CA . HIS A 1 178 ? 16.904 -7.876 -9.026 1.00 93.88 178 HIS A CA 1
ATOM 1456 C C . HIS A 1 178 ? 16.349 -8.896 -10.026 1.00 93.88 178 HIS A C 1
ATOM 1458 O O . HIS A 1 178 ? 16.079 -10.042 -9.644 1.00 93.88 178 HIS A O 1
ATOM 1464 N N . ILE A 1 179 ? 16.198 -8.500 -11.291 1.00 91.56 179 ILE A N 1
ATOM 1465 C CA . ILE A 1 179 ? 15.733 -9.358 -12.377 1.00 91.56 179 ILE A CA 1
ATOM 1466 C C . ILE A 1 179 ? 16.938 -9.924 -13.116 1.00 91.56 179 ILE A C 1
ATOM 1468 O O . ILE A 1 179 ? 17.777 -9.199 -13.639 1.00 91.56 179 ILE A O 1
ATOM 1472 N N . HIS A 1 180 ? 17.009 -11.251 -13.169 1.00 87.56 180 HIS A N 1
ATOM 1473 C CA . HIS A 1 180 ? 18.060 -11.981 -13.888 1.00 87.56 180 HIS A CA 1
ATOM 1474 C C . HIS A 1 180 ? 17.486 -13.006 -14.875 1.00 87.56 180 HIS A C 1
ATOM 1476 O O . HIS A 1 180 ? 18.230 -13.767 -15.483 1.00 87.56 180 HIS A O 1
ATOM 1482 N N . GLN A 1 181 ? 16.158 -13.073 -14.985 1.00 86.25 181 GLN A N 1
ATOM 1483 C CA . GLN A 1 181 ? 15.423 -14.012 -15.829 1.00 86.25 181 GLN A CA 1
ATOM 1484 C C . GLN A 1 181 ? 14.159 -13.329 -16.364 1.00 86.25 181 GLN A C 1
ATOM 1486 O O . GLN A 1 181 ? 13.645 -12.431 -15.687 1.00 86.25 181 GLN A O 1
ATOM 1491 N N . PRO A 1 182 ? 13.624 -13.760 -17.520 1.00 84.56 182 PRO A N 1
ATOM 1492 C CA . PRO A 1 182 ? 12.341 -13.280 -18.019 1.00 84.56 182 PRO A CA 1
ATOM 1493 C C . PRO A 1 182 ? 11.244 -13.397 -16.958 1.00 84.56 182 PRO A C 1
ATOM 1495 O O . PRO A 1 182 ? 11.149 -14.406 -16.257 1.00 84.56 182 PRO A O 1
ATOM 1498 N N . GLN A 1 183 ? 10.438 -12.349 -16.817 1.00 89.56 183 GLN A N 1
ATOM 1499 C CA . GLN A 1 183 ? 9.314 -12.325 -15.885 1.00 89.56 183 GLN A CA 1
ATOM 1500 C C . GLN A 1 183 ? 8.023 -12.704 -16.613 1.00 89.56 183 GLN A C 1
ATOM 1502 O O . GLN A 1 183 ? 7.903 -12.538 -17.826 1.00 89.56 183 GLN A O 1
ATOM 1507 N N . SER A 1 184 ? 7.053 -13.234 -15.870 1.00 88.31 184 SER A N 1
ATOM 1508 C CA . SER A 1 184 ? 5.703 -13.417 -16.403 1.00 88.31 184 SER A CA 1
ATOM 1509 C C . SER A 1 184 ? 5.059 -12.054 -16.685 1.00 88.31 184 SER A C 1
ATOM 1511 O O . SER A 1 184 ? 5.349 -11.107 -15.949 1.00 88.31 184 SER A O 1
ATOM 1513 N N . PRO A 1 185 ? 4.158 -11.962 -17.679 1.00 91.50 185 PRO A N 1
ATOM 1514 C CA . PRO A 1 185 ? 3.357 -10.766 -17.885 1.00 91.50 185 PRO A CA 1
ATOM 1515 C C . PRO A 1 185 ? 2.570 -10.384 -16.634 1.00 91.50 185 PRO A C 1
ATOM 1517 O O . PRO A 1 185 ? 2.129 -11.232 -15.851 1.00 91.50 185 PRO A O 1
ATOM 1520 N N . GLY A 1 186 ? 2.399 -9.085 -16.472 1.00 93.12 186 GLY A N 1
ATOM 1521 C CA . GLY A 1 186 ? 1.763 -8.449 -15.344 1.00 93.12 186 GLY A CA 1
ATOM 1522 C C . GLY A 1 186 ? 2.748 -7.631 -14.517 1.00 93.12 186 GLY A C 1
ATOM 1523 O O . GLY A 1 186 ? 3.810 -8.112 -14.127 1.00 93.12 186 GLY A O 1
ATOM 1524 N N . VAL A 1 187 ? 2.334 -6.423 -14.154 1.00 94.31 187 VAL A N 1
ATOM 1525 C CA . VAL A 1 187 ? 2.993 -5.584 -13.147 1.00 94.31 187 VAL A CA 1
ATOM 1526 C C . VAL A 1 187 ? 1.967 -5.068 -12.150 1.00 94.31 187 VAL A C 1
ATOM 1528 O O . VAL A 1 187 ? 0.788 -4.928 -12.486 1.00 94.31 187 VAL A O 1
ATOM 1531 N N . GLY A 1 188 ? 2.413 -4.780 -10.931 1.00 95.62 188 GLY A N 1
ATOM 1532 C CA . GLY A 1 188 ? 1.603 -4.133 -9.911 1.00 95.62 188 GLY A CA 1
ATOM 1533 C C . GLY A 1 188 ? 2.413 -3.704 -8.693 1.00 95.62 188 GLY A C 1
ATOM 1534 O O . GLY A 1 188 ? 3.473 -4.262 -8.392 1.00 95.62 188 GLY A O 1
ATOM 1535 N N . ILE A 1 189 ? 1.893 -2.697 -7.993 1.00 97.56 189 ILE A N 1
ATOM 1536 C CA . ILE A 1 189 ? 2.480 -2.125 -6.781 1.00 97.56 189 ILE A CA 1
ATOM 1537 C C . ILE A 1 189 ? 1.430 -2.188 -5.670 1.00 97.56 189 ILE A C 1
ATOM 1539 O O . ILE A 1 189 ? 0.318 -1.682 -5.816 1.00 97.56 189 ILE A O 1
ATOM 1543 N N . TYR A 1 190 ? 1.776 -2.817 -4.551 1.00 97.62 190 TYR A N 1
ATOM 1544 C CA . TYR A 1 190 ? 0.817 -3.251 -3.533 1.00 97.62 190 TYR A CA 1
ATOM 1545 C C . TYR A 1 190 ? 1.196 -2.717 -2.164 1.00 97.62 190 TYR A C 1
ATOM 1547 O O . TYR A 1 190 ? 2.346 -2.854 -1.744 1.00 97.62 190 TYR A O 1
ATOM 1555 N N . ARG A 1 191 ? 0.244 -2.121 -1.445 1.00 97.12 191 ARG A N 1
ATOM 1556 C CA . ARG A 1 191 ? 0.481 -1.580 -0.106 1.00 97.12 191 ARG A CA 1
ATOM 1557 C C . ARG A 1 191 ? 0.973 -2.691 0.808 1.00 97.12 191 ARG A C 1
ATOM 1559 O O . ARG A 1 191 ? 0.426 -3.785 0.793 1.00 97.12 191 ARG A O 1
ATOM 1566 N N . LEU A 1 192 ? 2.010 -2.430 1.589 1.00 96.12 192 LEU A N 1
ATOM 1567 C CA . LEU A 1 192 ? 2.599 -3.396 2.515 1.00 96.12 192 LEU A CA 1
ATOM 1568 C C . LEU A 1 192 ? 2.425 -2.954 3.969 1.00 96.12 192 LEU A C 1
ATOM 1570 O O . LEU A 1 192 ? 2.099 -3.764 4.836 1.00 96.12 192 LEU A O 1
ATOM 1574 N N . GLY A 1 193 ? 2.659 -1.672 4.240 1.00 95.12 193 GLY A N 1
ATOM 1575 C CA . GLY A 1 193 ? 2.827 -1.193 5.603 1.00 95.12 193 GLY A CA 1
ATOM 1576 C C . GLY A 1 193 ? 3.262 0.263 5.683 1.00 95.12 193 GLY A C 1
ATOM 1577 O O . GLY A 1 193 ? 2.917 1.089 4.832 1.00 95.12 193 GLY A O 1
ATOM 1578 N N . SER A 1 194 ? 4.071 0.541 6.702 1.00 93.56 194 SER A N 1
ATOM 1579 C CA . SER A 1 194 ? 4.776 1.808 6.879 1.00 93.56 194 SER A CA 1
ATOM 1580 C C . SER A 1 194 ? 6.199 1.556 7.370 1.00 93.56 194 SER A C 1
ATOM 1582 O O . SER A 1 194 ? 6.477 0.587 8.084 1.00 93.56 194 SER A O 1
ATOM 1584 N N . GLU A 1 195 ? 7.114 2.437 6.991 1.00 93.31 195 GLU A N 1
ATOM 1585 C CA . GLU A 1 195 ? 8.491 2.442 7.459 1.00 93.31 195 GLU A CA 1
ATOM 1586 C C . GLU A 1 195 ? 8.983 3.878 7.614 1.00 93.31 195 GLU A C 1
ATOM 1588 O O . GLU A 1 195 ? 8.954 4.663 6.671 1.00 93.31 195 GLU A O 1
ATOM 1593 N N . LYS A 1 196 ? 9.445 4.237 8.820 1.00 90.19 196 LYS A N 1
ATOM 1594 C CA . LYS A 1 196 ? 9.943 5.590 9.132 1.00 90.19 196 LYS A CA 1
ATOM 1595 C C . LYS A 1 196 ? 8.960 6.697 8.706 1.00 90.19 196 LYS A C 1
ATOM 1597 O O . LYS A 1 196 ? 9.387 7.718 8.173 1.00 90.19 196 LYS A O 1
ATOM 1602 N N . ARG A 1 197 ? 7.660 6.502 8.974 1.00 90.50 197 ARG A N 1
ATOM 1603 C CA . ARG A 1 197 ? 6.541 7.397 8.594 1.00 90.50 197 ARG A CA 1
ATOM 1604 C C . ARG A 1 197 ? 6.243 7.485 7.096 1.00 90.50 197 ARG A C 1
ATOM 1606 O O . ARG A 1 197 ? 5.484 8.355 6.685 1.00 90.50 197 ARG A O 1
ATOM 1613 N N . LYS A 1 198 ? 6.824 6.605 6.285 1.00 94.69 198 LYS A N 1
ATOM 1614 C CA . LYS A 1 198 ? 6.563 6.529 4.850 1.00 94.69 198 LYS A CA 1
ATOM 1615 C C . LYS A 1 198 ? 5.719 5.303 4.573 1.00 94.69 198 LYS A C 1
ATOM 1617 O O . LYS A 1 198 ? 6.015 4.218 5.069 1.00 94.69 198 LYS A O 1
ATOM 1622 N N . ALA A 1 199 ? 4.706 5.477 3.741 1.00 96.12 199 ALA A N 1
ATOM 1623 C CA . ALA A 1 199 ? 3.995 4.370 3.137 1.00 96.12 199 ALA A CA 1
ATOM 1624 C C . ALA A 1 199 ? 4.973 3.369 2.508 1.00 96.12 199 ALA A C 1
ATOM 1626 O O . ALA A 1 199 ? 5.858 3.772 1.750 1.00 96.12 199 ALA A O 1
ATOM 1627 N N . SER A 1 200 ? 4.807 2.077 2.795 1.00 97.31 200 SER A N 1
ATOM 1628 C CA . SER A 1 200 ? 5.582 1.032 2.134 1.00 97.31 200 SER A CA 1
ATOM 1629 C C . SER A 1 200 ? 4.723 0.210 1.184 1.00 97.31 200 SER A C 1
ATOM 1631 O O . SER A 1 200 ? 3.575 -0.125 1.485 1.00 97.31 200 SER A O 1
ATOM 1633 N N . TYR A 1 201 ? 5.303 -0.116 0.036 1.00 98.06 201 TYR A N 1
ATOM 1634 C CA . TYR A 1 201 ? 4.709 -0.898 -1.036 1.00 98.06 201 TYR A CA 1
ATOM 1635 C C . TYR A 1 201 ? 5.671 -2.005 -1.459 1.00 98.06 201 TYR A C 1
ATOM 1637 O O . TYR A 1 201 ? 6.883 -1.841 -1.348 1.00 98.06 201 TYR A O 1
ATOM 1645 N N . TYR A 1 202 ? 5.154 -3.119 -1.965 1.00 97.62 202 TYR A N 1
ATOM 1646 C CA . TYR A 1 202 ? 5.956 -4.135 -2.640 1.00 97.62 202 TYR A CA 1
ATOM 1647 C C . TYR A 1 202 ? 5.579 -4.245 -4.113 1.00 97.62 202 TYR A C 1
ATOM 1649 O O . TYR A 1 202 ? 4.451 -3.939 -4.505 1.00 97.62 202 TYR A O 1
ATOM 1657 N N . ILE A 1 203 ? 6.548 -4.678 -4.910 1.00 97.00 203 ILE A N 1
ATOM 1658 C CA . ILE A 1 203 ? 6.392 -4.935 -6.339 1.00 97.00 203 ILE A CA 1
ATOM 1659 C C . ILE A 1 203 ? 6.033 -6.406 -6.547 1.00 97.00 203 ILE A C 1
ATOM 1661 O O . ILE A 1 203 ? 6.597 -7.281 -5.889 1.00 97.00 203 ILE A O 1
ATOM 1665 N N . GLU A 1 204 ? 5.109 -6.686 -7.461 1.00 95.06 204 GLU A N 1
ATOM 1666 C CA . GLU A 1 204 ? 4.777 -8.042 -7.915 1.00 95.06 204 GLU A CA 1
ATOM 1667 C C . GLU A 1 204 ? 4.187 -7.969 -9.336 1.00 95.06 204 GLU A C 1
ATOM 1669 O O . GLU A 1 204 ? 4.236 -6.922 -9.988 1.00 95.06 204 GLU A O 1
ATOM 1674 N N . GLY A 1 205 ? 3.655 -9.077 -9.846 1.00 94.50 205 GLY A N 1
ATOM 1675 C CA . GLY A 1 205 ? 2.908 -9.098 -11.100 1.00 94.50 205 GLY A CA 1
ATOM 1676 C C . GLY A 1 205 ? 1.546 -8.397 -11.014 1.00 94.50 205 GLY A C 1
ATOM 1677 O O . GLY A 1 205 ? 1.247 -7.672 -10.067 1.00 94.50 205 GLY A O 1
ATOM 1678 N N . TYR A 1 206 ? 0.685 -8.645 -12.004 1.00 95.00 206 TYR A N 1
ATOM 1679 C CA . TYR A 1 206 ? -0.676 -8.087 -12.041 1.00 95.00 206 TYR A CA 1
ATOM 1680 C C . TYR A 1 206 ? -1.571 -8.584 -10.899 1.00 95.00 206 TYR A C 1
ATOM 1682 O O . TYR A 1 206 ? -2.489 -7.876 -10.483 1.00 95.00 206 TYR A O 1
ATOM 1690 N N . TYR A 1 207 ? -1.297 -9.786 -10.400 1.00 94.56 207 TYR A N 1
ATOM 1691 C CA . TYR A 1 207 ? -1.893 -10.330 -9.190 1.00 94.56 207 TYR A CA 1
ATOM 1692 C C . TYR A 1 207 ? -0.924 -10.144 -8.029 1.00 94.56 207 TYR A C 1
ATOM 1694 O O . TYR A 1 207 ? 0.292 -10.291 -8.185 1.00 94.56 207 TYR A O 1
ATOM 1702 N N . ASP A 1 208 ? -1.476 -9.818 -6.870 1.00 92.25 208 ASP A N 1
ATOM 1703 C CA . ASP A 1 208 ? -0.711 -9.609 -5.658 1.00 92.25 208 ASP A CA 1
ATOM 1704 C C . ASP A 1 208 ? -0.254 -10.949 -5.065 1.00 92.25 208 ASP A C 1
ATOM 1706 O O . ASP A 1 208 ? -0.679 -12.032 -5.477 1.00 92.25 208 ASP A O 1
ATOM 1710 N N . ARG A 1 209 ? 0.625 -10.887 -4.064 1.00 89.38 209 ARG A N 1
ATOM 1711 C CA . ARG A 1 209 ? 1.125 -12.097 -3.407 1.00 89.38 209 ARG A CA 1
ATOM 1712 C C . ARG A 1 209 ? 0.115 -12.710 -2.439 1.00 89.38 209 ARG A C 1
ATOM 1714 O O . ARG A 1 209 ? 0.211 -13.906 -2.173 1.00 89.38 209 ARG A O 1
ATOM 1721 N N . ALA A 1 210 ? -0.804 -11.917 -1.884 1.00 89.88 210 ALA A N 1
ATOM 1722 C CA . ALA A 1 210 ? -1.814 -12.440 -0.970 1.00 89.88 210 ALA A CA 1
ATOM 1723 C C . ALA A 1 210 ? -2.869 -13.278 -1.709 1.00 89.88 210 ALA A C 1
ATOM 1725 O O . ALA A 1 210 ? -3.477 -14.155 -1.101 1.00 89.88 210 ALA A O 1
ATOM 1726 N N . GLY A 1 211 ? -3.031 -13.066 -3.021 1.00 92.06 211 GLY A N 1
ATOM 1727 C CA . GLY A 1 211 ? -3.944 -13.836 -3.860 1.00 92.06 211 GLY A CA 1
ATOM 1728 C C . GLY A 1 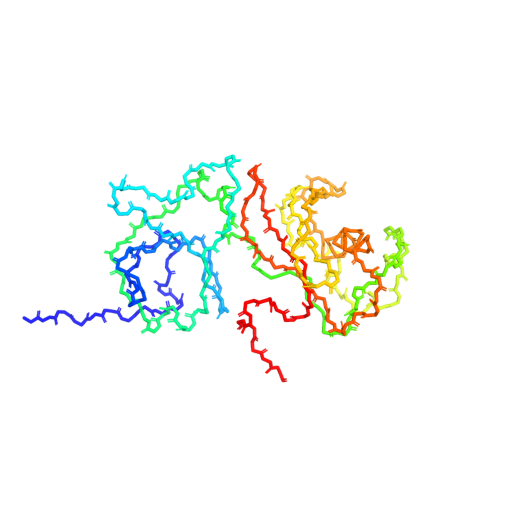211 ? -5.402 -13.433 -3.660 1.00 92.06 211 GLY A C 1
ATOM 1729 O O . GLY A 1 211 ? -6.288 -14.262 -3.845 1.00 92.06 211 GLY A O 1
ATOM 1730 N N . PHE A 1 212 ? -5.651 -12.188 -3.246 1.00 92.12 212 PHE A N 1
ATOM 1731 C CA . PHE A 1 212 ? -7.004 -11.687 -2.968 1.00 92.12 212 PHE A CA 1
ATOM 1732 C C . PHE A 1 212 ? -7.667 -11.087 -4.204 1.00 92.12 212 PHE A C 1
ATOM 1734 O O . PHE A 1 212 ? -8.887 -10.959 -4.253 1.00 92.12 212 PHE A O 1
ATOM 1741 N N . ILE A 1 213 ? -6.872 -10.738 -5.215 1.00 92.44 213 ILE A N 1
ATOM 1742 C CA . ILE A 1 213 ? -7.389 -10.271 -6.496 1.00 92.44 213 ILE A CA 1
ATOM 1743 C C . ILE A 1 213 ? -8.005 -11.467 -7.249 1.00 92.44 213 ILE A C 1
ATOM 1745 O O . ILE A 1 213 ? -7.282 -12.432 -7.524 1.00 92.44 213 ILE A O 1
ATOM 1749 N N . PRO A 1 214 ? -9.295 -11.401 -7.633 1.00 85.94 214 PRO A N 1
ATOM 1750 C CA . PRO A 1 214 ? -9.931 -12.422 -8.461 1.00 85.94 214 PRO A CA 1
ATOM 1751 C C . PRO A 1 214 ? -9.211 -12.582 -9.800 1.00 85.94 214 PRO A C 1
ATOM 1753 O O . PRO A 1 214 ? -8.822 -11.589 -10.413 1.00 85.94 214 PRO A O 1
ATOM 1756 N N . LYS A 1 215 ? -9.043 -13.825 -10.255 1.00 85.19 215 LYS A N 1
ATOM 1757 C CA . LYS A 1 215 ? -8.511 -14.107 -11.592 1.00 85.19 215 LYS A CA 1
ATOM 1758 C C . LYS A 1 215 ? -9.638 -13.981 -12.613 1.00 85.19 215 LYS A C 1
ATOM 1760 O O . LYS A 1 215 ? -10.700 -14.560 -12.390 1.00 85.19 215 LYS A O 1
ATOM 1765 N N . GLU A 1 216 ? -9.387 -13.217 -13.670 1.00 73.25 216 GLU A N 1
ATOM 1766 C CA . GLU A 1 216 ? -10.254 -13.122 -14.856 1.00 73.25 216 GLU A CA 1
ATOM 1767 C C . GLU A 1 216 ? -10.208 -14.404 -15.697 1.00 73.25 216 GLU A C 1
ATOM 1769 O O . GLU A 1 216 ? -9.134 -15.058 -15.727 1.00 73.25 216 GLU A O 1
#